Protein AF-A0A1M6AJP3-F1 (afdb_monomer_lite)

Structure (mmCIF, N/CA/C/O backbone):
data_AF-A0A1M6AJP3-F1
#
_entry.id   AF-A0A1M6AJP3-F1
#
loop_
_atom_site.group_PDB
_atom_site.id
_atom_site.type_symbol
_atom_site.label_atom_id
_atom_site.label_alt_id
_atom_site.label_comp_id
_atom_site.label_asym_id
_atom_site.label_entity_id
_atom_site.label_seq_id
_atom_site.pdbx_PDB_ins_code
_atom_site.Cartn_x
_atom_site.Cartn_y
_atom_site.Cartn_z
_atom_site.occupancy
_atom_site.B_iso_or_equiv
_atom_site.auth_seq_id
_atom_site.auth_comp_id
_atom_site.auth_asym_id
_atom_site.auth_atom_id
_atom_site.pdbx_PDB_model_num
ATOM 1 N N . MET A 1 1 ? -1.271 2.908 46.231 1.00 47.69 1 MET A N 1
ATOM 2 C CA . MET A 1 1 ? -1.885 3.374 44.966 1.00 47.69 1 MET A CA 1
ATOM 3 C C . MET A 1 1 ? -2.458 2.164 44.253 1.00 47.69 1 MET A C 1
ATOM 5 O O . MET A 1 1 ? -1.714 1.381 43.683 1.00 47.69 1 MET A O 1
ATOM 9 N N . GLY A 1 2 ? -3.753 1.924 44.464 1.00 39.84 2 GLY A N 1
ATOM 10 C CA . GLY A 1 2 ? -4.389 0.631 44.217 1.00 39.84 2 GLY A CA 1
ATOM 11 C C . GLY A 1 2 ? -4.710 0.367 42.751 1.00 39.84 2 GLY A C 1
ATOM 12 O O . GLY A 1 2 ? -5.049 1.277 41.994 1.00 39.84 2 GLY A O 1
ATOM 13 N N . GLU A 1 3 ? -4.667 -0.914 42.394 1.00 45.62 3 GLU A N 1
ATOM 14 C CA . GLU A 1 3 ? -4.929 -1.493 41.072 1.00 45.62 3 GLU A CA 1
ATOM 15 C C . GLU A 1 3 ? -6.212 -0.992 40.384 1.00 45.62 3 GLU A C 1
ATOM 17 O O . GLU A 1 3 ? -6.303 -1.034 39.161 1.00 45.62 3 GLU A O 1
ATOM 22 N N . LYS A 1 4 ? -7.163 -0.412 41.131 1.00 41.38 4 LYS A N 1
ATOM 23 C CA . LYS A 1 4 ? -8.353 0.291 40.615 1.00 41.38 4 LYS A CA 1
ATOM 24 C C . LYS A 1 4 ? -8.035 1.401 39.595 1.00 41.38 4 LYS A C 1
ATOM 26 O O . LYS A 1 4 ? -8.829 1.611 38.683 1.00 41.38 4 LYS A O 1
ATOM 31 N N . GLY A 1 5 ? -6.858 2.031 39.665 1.00 39.94 5 GLY A N 1
ATOM 32 C CA . GLY A 1 5 ? -6.407 3.013 38.666 1.00 39.94 5 GLY A CA 1
ATOM 33 C C . GLY A 1 5 ? -6.024 2.414 37.302 1.00 39.94 5 GLY A C 1
ATOM 34 O O . GLY A 1 5 ? -6.130 3.095 36.285 1.00 39.94 5 GLY A O 1
ATOM 35 N N . ARG A 1 6 ? -5.639 1.127 37.244 1.00 40.66 6 ARG A N 1
ATOM 36 C CA . ARG A 1 6 ? -5.319 0.432 35.980 1.00 40.66 6 ARG A CA 1
ATOM 37 C C . ARG A 1 6 ? -6.574 -0.002 35.225 1.00 40.66 6 ARG A C 1
ATOM 39 O O . ARG A 1 6 ? -6.583 0.034 33.998 1.00 40.66 6 ARG A O 1
ATOM 46 N N . TYR A 1 7 ? -7.651 -0.336 35.935 1.00 42.16 7 TYR A N 1
ATOM 47 C CA . TYR A 1 7 ? -8.926 -0.687 35.301 1.00 42.16 7 TYR A CA 1
ATOM 48 C C . TYR A 1 7 ? -9.638 0.537 34.701 1.00 42.16 7 TYR A C 1
ATOM 50 O O . TYR A 1 7 ? -10.271 0.407 33.659 1.00 42.16 7 TYR A O 1
ATOM 58 N N . LEU A 1 8 ? -9.454 1.729 35.283 1.00 41.75 8 LEU A N 1
ATOM 59 C CA . LEU A 1 8 ? -10.009 2.988 34.761 1.00 41.75 8 LEU A CA 1
ATOM 60 C C . LEU A 1 8 ? -9.335 3.469 33.461 1.00 41.75 8 LEU A C 1
ATOM 62 O O . LEU A 1 8 ? -10.006 4.030 32.596 1.00 41.75 8 LEU A O 1
ATOM 66 N N . LEU A 1 9 ? -8.041 3.180 33.265 1.00 38.81 9 LEU A N 1
ATOM 67 C CA . LEU A 1 9 ? -7.361 3.412 31.980 1.00 38.81 9 LEU A CA 1
ATOM 68 C C . LEU A 1 9 ? -7.721 2.357 30.917 1.00 38.81 9 LEU A C 1
ATOM 70 O O . LEU A 1 9 ? -7.709 2.657 29.726 1.00 38.81 9 LEU A O 1
ATOM 74 N N . LEU A 1 10 ? -8.112 1.143 31.325 1.00 42.53 10 LEU A N 1
ATOM 75 C CA . LEU A 1 10 ? -8.572 0.081 30.416 1.00 42.53 10 LEU A CA 1
ATOM 76 C C . LEU A 1 10 ? -10.014 0.282 29.915 1.00 42.53 10 LEU A C 1
ATOM 78 O O . LEU A 1 10 ? -10.359 -0.218 28.839 1.00 42.53 10 LEU A O 1
ATOM 82 N N . THR A 1 11 ? -10.833 1.046 30.646 1.00 44.34 11 THR A N 1
ATOM 83 C CA . THR A 1 11 ? -12.188 1.458 30.236 1.00 44.34 11 THR A CA 1
ATOM 84 C C . THR A 1 11 ? -12.222 2.688 29.323 1.00 44.34 11 THR A C 1
ATOM 86 O O . THR A 1 11 ? -13.279 3.012 28.793 1.00 44.34 11 THR A O 1
ATOM 89 N N . ALA A 1 12 ? -11.094 3.369 29.098 1.00 39.38 12 ALA A N 1
ATOM 90 C CA . ALA A 1 12 ? -11.093 4.716 28.526 1.00 39.38 12 ALA A CA 1
ATOM 91 C C . ALA A 1 12 ? -11.278 4.829 26.998 1.00 39.38 12 ALA A C 1
ATOM 93 O O . ALA A 1 12 ? -11.399 5.949 26.521 1.00 39.38 12 ALA A O 1
ATOM 94 N N . TYR A 1 13 ? -11.339 3.751 26.206 1.00 44.94 13 TYR A N 1
ATOM 95 C CA . TYR A 1 13 ? -11.589 3.901 24.759 1.00 44.94 13 TYR A CA 1
ATOM 96 C C . TYR A 1 13 ? -12.442 2.762 24.191 1.00 44.94 13 TYR A C 1
ATOM 98 O O . TYR A 1 13 ? -11.966 1.646 23.952 1.00 44.94 13 TYR A O 1
ATOM 106 N N . GLY A 1 14 ? -13.737 3.056 24.034 1.00 45.22 14 GLY A N 1
ATOM 107 C CA . GLY A 1 14 ? -14.808 2.171 23.577 1.00 45.22 14 GLY A CA 1
ATOM 108 C C . GLY A 1 14 ? -14.587 1.618 22.171 1.00 45.22 14 GLY A C 1
ATOM 109 O O . GLY A 1 14 ? -15.101 2.135 21.187 1.00 45.22 14 GLY A O 1
ATOM 110 N N . VAL A 1 15 ? -13.827 0.532 22.100 1.00 53.34 15 VAL A N 1
ATOM 111 C CA . VAL A 1 15 ? -13.722 -0.356 20.945 1.00 53.34 15 VAL A CA 1
ATOM 112 C C . VAL A 1 15 ? -14.164 -1.723 21.439 1.00 53.34 15 VAL A C 1
ATOM 114 O O . VAL A 1 15 ? -13.593 -2.237 22.406 1.00 53.34 15 VAL A O 1
ATOM 117 N N . ASP A 1 16 ? -15.189 -2.287 20.808 1.00 61.62 16 ASP A N 1
ATOM 118 C CA . ASP A 1 16 ? -15.740 -3.593 21.155 1.00 61.62 16 ASP A CA 1
ATOM 119 C C . ASP A 1 16 ? -14.639 -4.667 21.228 1.00 61.62 16 ASP A C 1
ATOM 121 O O . ASP A 1 16 ? -13.708 -4.681 20.416 1.00 61.62 16 ASP A O 1
ATOM 125 N N . ARG A 1 17 ? -14.743 -5.592 22.198 1.00 63.62 17 ARG A N 1
ATOM 126 C CA . ARG A 1 17 ? -13.791 -6.708 22.387 1.00 63.62 17 ARG A CA 1
ATOM 127 C C . ARG A 1 17 ? -13.379 -7.407 21.076 1.00 63.62 17 ARG A C 1
ATOM 129 O O . ARG A 1 17 ? -12.173 -7.554 20.887 1.00 63.62 17 ARG A O 1
ATOM 136 N N . PRO A 1 18 ? -14.291 -7.792 20.154 1.00 66.12 18 PRO A N 1
ATOM 137 C CA . PRO A 1 18 ? -13.900 -8.440 18.897 1.00 66.12 18 PRO A CA 1
ATOM 138 C C . PRO A 1 18 ? -13.015 -7.551 18.015 1.00 66.12 18 PRO A C 1
ATOM 140 O O . PRO A 1 18 ? -12.028 -8.020 17.458 1.00 66.12 18 PRO A O 1
ATOM 143 N N . THR A 1 19 ? -13.303 -6.254 17.939 1.00 67.75 19 THR A N 1
ATOM 144 C CA . THR A 1 19 ? -12.567 -5.301 17.099 1.00 67.75 19 THR A CA 1
ATOM 145 C C . THR A 1 19 ? -11.117 -5.145 17.562 1.00 67.75 19 THR A C 1
ATOM 147 O O . THR A 1 19 ? -10.215 -5.054 16.732 1.00 67.75 19 THR A O 1
ATOM 150 N N . ARG A 1 20 ? -10.855 -5.221 18.876 1.00 69.88 20 ARG A N 1
ATOM 151 C CA . ARG A 1 20 ? -9.483 -5.228 19.417 1.00 69.88 20 ARG A CA 1
ATOM 152 C C . ARG A 1 20 ? -8.690 -6.469 18.989 1.00 69.88 20 ARG A C 1
ATOM 154 O O . ARG A 1 20 ? -7.523 -6.333 18.634 1.00 69.88 20 ARG A O 1
ATOM 161 N N . TYR A 1 21 ? -9.306 -7.654 18.962 1.00 75.81 21 TYR A N 1
ATOM 162 C CA . TYR A 1 21 ? -8.635 -8.871 18.482 1.00 75.81 21 TYR A CA 1
ATOM 163 C C . TYR A 1 21 ? -8.227 -8.756 17.010 1.00 75.81 21 TYR A C 1
ATOM 165 O O . TYR A 1 21 ? -7.095 -9.092 16.671 1.00 75.81 21 TYR A O 1
ATOM 173 N N . PHE A 1 22 ? -9.091 -8.206 16.151 1.00 75.50 22 PHE A N 1
ATOM 174 C CA . PHE A 1 22 ? -8.746 -7.966 14.746 1.00 75.50 22 PHE A CA 1
ATOM 175 C C . PHE A 1 22 ? -7.577 -6.994 14.579 1.00 75.50 22 PHE A C 1
ATOM 177 O O . PHE A 1 22 ? -6.739 -7.205 13.706 1.00 75.50 22 PHE A O 1
ATOM 184 N N . PHE A 1 23 ? -7.464 -5.974 15.434 1.00 76.31 23 PHE A N 1
ATOM 185 C CA . PHE A 1 23 ? -6.301 -5.087 15.431 1.00 76.31 23 PHE A CA 1
ATOM 186 C C . PHE A 1 23 ? -5.006 -5.815 15.794 1.00 76.31 23 PHE A C 1
ATOM 188 O O . PHE A 1 23 ? -4.012 -5.659 15.089 1.00 76.31 23 PHE A O 1
ATOM 195 N N . TYR A 1 24 ? -5.008 -6.650 16.836 1.00 80.44 24 TYR A N 1
ATOM 196 C CA . TYR A 1 24 ? -3.818 -7.428 17.199 1.00 80.44 24 TYR A CA 1
ATOM 197 C C . TYR A 1 24 ?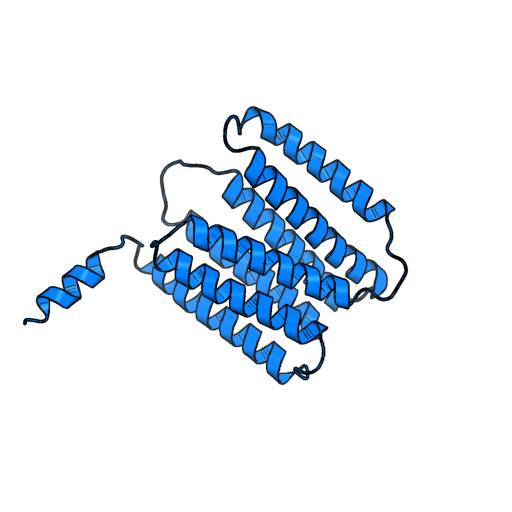 -3.436 -8.450 16.124 1.00 80.44 24 TYR A C 1
ATOM 199 O O . TYR A 1 24 ? -2.257 -8.577 15.802 1.00 80.44 24 TYR A O 1
ATOM 207 N N . ILE A 1 25 ? -4.419 -9.127 15.522 1.00 83.88 25 ILE A N 1
ATOM 208 C CA . ILE A 1 25 ? -4.190 -10.062 14.410 1.00 83.88 25 ILE A CA 1
ATOM 209 C C . ILE A 1 25 ? -3.622 -9.322 13.192 1.00 83.88 25 ILE A C 1
ATOM 211 O O . ILE A 1 25 ? -2.673 -9.793 12.576 1.00 83.88 25 ILE A O 1
ATOM 215 N N . SER A 1 26 ? -4.155 -8.141 12.876 1.00 83.69 26 SER A N 1
ATOM 216 C CA . SER A 1 26 ? -3.680 -7.265 11.798 1.00 83.69 26 SER A CA 1
ATOM 217 C C . SER A 1 26 ? -2.222 -6.826 12.014 1.00 83.69 26 SER A C 1
ATOM 219 O O . SER A 1 26 ? -1.393 -6.933 11.108 1.00 83.69 26 SER A O 1
ATOM 221 N N . ILE A 1 27 ? -1.862 -6.423 13.239 1.00 84.88 27 ILE A N 1
ATOM 222 C CA . ILE A 1 27 ? -0.475 -6.095 13.610 1.00 84.88 27 ILE A CA 1
ATOM 223 C C . ILE A 1 27 ? 0.432 -7.322 13.451 1.00 84.88 27 ILE A C 1
ATOM 225 O O . ILE A 1 27 ? 1.483 -7.225 12.820 1.00 84.88 27 ILE A O 1
ATOM 229 N N . ALA A 1 28 ? 0.021 -8.477 13.980 1.00 85.75 28 ALA A N 1
ATOM 230 C CA . ALA A 1 28 ? 0.794 -9.713 13.885 1.00 85.75 28 ALA A CA 1
ATOM 231 C C . ALA A 1 28 ? 1.002 -10.148 12.425 1.00 85.75 28 ALA A C 1
ATOM 233 O O . ALA A 1 28 ? 2.118 -10.483 12.038 1.00 85.75 28 ALA A O 1
ATOM 234 N N . CYS A 1 29 ? -0.040 -10.078 11.592 1.00 86.44 29 CYS A N 1
ATOM 235 C CA . CYS A 1 29 ? 0.037 -10.397 10.167 1.00 86.44 29 CYS A CA 1
ATOM 236 C C . CYS A 1 29 ? 1.001 -9.457 9.430 1.00 86.44 29 CYS A C 1
ATOM 238 O O . CYS A 1 29 ? 1.881 -9.914 8.704 1.00 86.44 29 CYS A O 1
ATOM 240 N N . THR A 1 30 ? 0.916 -8.154 9.697 1.00 85.19 30 THR A N 1
ATOM 241 C CA . THR A 1 30 ? 1.821 -7.154 9.111 1.00 85.19 30 THR A CA 1
ATOM 242 C C . THR A 1 30 ? 3.278 -7.396 9.517 1.00 85.19 30 THR A C 1
ATOM 244 O O . THR A 1 30 ? 4.173 -7.298 8.680 1.00 85.19 30 THR A O 1
ATOM 247 N N . LEU A 1 31 ? 3.532 -7.754 10.782 1.00 85.25 31 LEU A N 1
ATOM 248 C CA . LEU A 1 31 ? 4.873 -8.106 11.263 1.00 85.25 31 LEU A CA 1
ATOM 249 C C . LEU A 1 31 ? 5.420 -9.361 10.575 1.00 85.25 31 LEU A C 1
ATOM 251 O O . LEU A 1 31 ? 6.593 -9.389 10.209 1.00 85.25 31 LEU A O 1
ATOM 255 N N . LEU A 1 32 ? 4.581 -10.377 10.360 1.00 86.69 32 LEU A N 1
ATOM 256 C CA . LEU A 1 32 ? 4.968 -11.586 9.629 1.00 86.69 32 LEU A CA 1
ATOM 257 C C . LEU A 1 32 ? 5.296 -11.287 8.160 1.00 86.69 32 LEU A C 1
ATOM 259 O O . LEU A 1 32 ? 6.270 -11.825 7.629 1.00 86.69 32 LEU A O 1
ATOM 263 N N . LEU A 1 33 ? 4.528 -10.409 7.510 1.00 84.62 33 LEU A N 1
ATOM 264 C CA . LEU A 1 33 ? 4.807 -9.969 6.140 1.00 84.62 33 LEU A CA 1
ATOM 265 C C . LEU A 1 33 ? 6.119 -9.178 6.063 1.00 84.62 33 LEU A C 1
ATOM 267 O O . LEU A 1 33 ? 6.949 -9.468 5.203 1.00 84.62 33 LEU A O 1
ATOM 271 N N . LEU A 1 34 ? 6.355 -8.255 7.002 1.00 84.50 34 LEU A N 1
ATOM 272 C CA . LEU A 1 34 ? 7.615 -7.516 7.104 1.00 84.50 34 LEU A CA 1
ATOM 273 C C . LEU A 1 34 ? 8.805 -8.472 7.284 1.00 84.50 34 LEU A C 1
ATOM 275 O O . LEU A 1 34 ? 9.794 -8.365 6.560 1.00 84.50 34 LEU A O 1
ATOM 279 N N . LEU A 1 35 ? 8.688 -9.441 8.197 1.00 83.75 35 LEU A N 1
ATOM 280 C CA . LEU A 1 35 ? 9.726 -10.442 8.442 1.00 83.75 35 LEU A CA 1
ATOM 281 C C . LEU A 1 35 ? 10.015 -11.261 7.176 1.00 83.75 35 LEU A C 1
ATOM 283 O O . LEU A 1 35 ? 11.173 -11.454 6.805 1.00 83.75 35 LEU A O 1
ATOM 287 N N . SER A 1 36 ? 8.966 -11.683 6.470 1.00 83.06 36 SER A N 1
ATOM 288 C CA . SER A 1 36 ? 9.095 -12.444 5.225 1.00 83.06 36 SER A CA 1
ATOM 289 C C . SER A 1 36 ? 9.888 -11.671 4.167 1.00 83.06 36 SER A C 1
ATOM 291 O O . SER A 1 36 ? 10.773 -12.242 3.528 1.00 83.06 36 SER A O 1
ATOM 293 N N . VAL A 1 37 ? 9.623 -10.366 4.019 1.00 80.06 37 VAL A N 1
ATOM 294 C CA . VAL A 1 37 ? 10.342 -9.487 3.077 1.00 80.06 37 VAL A CA 1
ATOM 295 C C . VAL A 1 37 ? 11.815 -9.357 3.466 1.00 80.06 37 VAL A C 1
ATOM 297 O O . VAL A 1 37 ? 12.681 -9.490 2.605 1.00 80.06 37 VAL A O 1
ATOM 300 N N . THR A 1 38 ? 12.117 -9.195 4.757 1.00 78.06 38 THR A N 1
ATOM 301 C CA . THR A 1 38 ? 13.507 -9.068 5.234 1.00 78.06 38 THR A CA 1
ATOM 302 C C . THR A 1 38 ? 14.347 -10.338 5.087 1.00 78.06 38 THR A C 1
ATOM 304 O O . THR A 1 38 ? 15.561 -10.242 4.945 1.00 78.06 38 THR A O 1
ATOM 307 N N . ILE A 1 39 ? 13.730 -11.526 5.113 1.00 78.31 39 ILE A N 1
ATOM 308 C CA . ILE A 1 39 ? 14.451 -12.803 4.967 1.00 78.31 39 ILE A CA 1
ATOM 309 C C . ILE A 1 39 ? 14.797 -13.077 3.498 1.00 78.31 39 ILE A C 1
ATOM 311 O O . ILE A 1 39 ? 15.843 -13.649 3.200 1.00 78.31 39 ILE A O 1
ATOM 315 N N . LYS A 1 40 ? 13.905 -12.709 2.573 1.00 75.44 40 LYS A N 1
ATOM 316 C CA . LYS A 1 40 ? 14.024 -13.051 1.148 1.00 75.44 40 LYS A CA 1
ATOM 317 C C . LYS A 1 40 ? 14.869 -12.062 0.352 1.00 75.44 40 LYS A C 1
ATOM 319 O O . LYS A 1 40 ? 15.470 -12.465 -0.641 1.00 75.44 40 LYS A O 1
ATOM 324 N N . LEU A 1 41 ? 14.909 -10.795 0.762 1.00 66.19 41 LEU A N 1
ATOM 325 C CA . LEU A 1 41 ? 15.575 -9.731 0.015 1.00 66.19 41 LEU A CA 1
ATOM 326 C C . LEU A 1 41 ? 16.667 -9.062 0.862 1.00 66.19 41 LEU A C 1
ATOM 328 O O . LEU A 1 41 ? 16.403 -8.659 1.996 1.00 66.19 41 LEU A O 1
ATOM 332 N N . PRO A 1 42 ? 17.889 -8.883 0.330 1.00 67.12 42 PRO A N 1
ATOM 333 C CA . PRO A 1 42 ? 18.934 -8.165 1.041 1.00 67.12 42 PRO A CA 1
ATOM 334 C C . PRO A 1 42 ? 18.567 -6.676 1.185 1.00 67.12 42 PRO A C 1
ATOM 336 O O . PRO A 1 42 ? 18.263 -5.986 0.204 1.00 67.12 42 PRO A O 1
ATOM 339 N N . ILE A 1 43 ? 18.657 -6.175 2.425 1.00 61.12 43 ILE A N 1
ATOM 340 C CA . ILE A 1 43 ? 18.296 -4.806 2.863 1.00 61.12 43 ILE A CA 1
ATOM 341 C C . ILE A 1 43 ? 19.031 -3.704 2.075 1.00 61.12 43 ILE A C 1
ATOM 343 O O . ILE A 1 43 ? 18.566 -2.571 2.001 1.00 61.12 43 ILE A O 1
ATOM 347 N N . VAL A 1 44 ? 20.157 -4.033 1.440 1.00 59.34 44 VAL A N 1
ATOM 348 C CA . VAL A 1 44 ? 20.998 -3.099 0.671 1.00 59.34 44 VAL A CA 1
ATOM 349 C C . VAL A 1 44 ? 20.379 -2.605 -0.642 1.00 59.34 44 VAL A C 1
ATOM 351 O O . VAL A 1 44 ? 20.887 -1.654 -1.227 1.00 59.34 44 VAL A O 1
ATOM 354 N N . SER A 1 45 ? 19.279 -3.197 -1.111 1.00 66.00 45 SER A N 1
ATOM 355 C CA . SER A 1 45 ? 18.583 -2.716 -2.312 1.00 66.00 45 SER A CA 1
ATOM 356 C C . SER A 1 45 ? 17.591 -1.591 -1.972 1.00 66.00 45 SER A C 1
ATOM 358 O O . SER A 1 45 ? 16.700 -1.771 -1.141 1.00 66.00 45 SER A O 1
ATOM 360 N N . SER A 1 46 ? 17.696 -0.433 -2.644 1.00 70.38 46 SER A N 1
ATOM 361 C CA . SER A 1 46 ? 16.806 0.736 -2.443 1.00 70.38 46 SER A CA 1
ATOM 362 C C . SER A 1 46 ? 15.316 0.389 -2.580 1.00 70.38 46 SER A C 1
ATOM 364 O O . SER A 1 46 ? 14.464 0.961 -1.899 1.00 70.38 46 SER A O 1
ATOM 366 N N . PHE A 1 47 ? 15.017 -0.609 -3.411 1.00 70.06 47 PHE A N 1
ATOM 367 C CA . PHE A 1 47 ? 13.703 -1.222 -3.563 1.00 70.06 47 PHE A CA 1
ATOM 368 C C . PHE A 1 47 ? 13.174 -1.819 -2.247 1.00 70.06 47 PHE A C 1
ATOM 370 O O . PHE A 1 47 ? 12.113 -1.417 -1.768 1.00 70.06 47 PHE A O 1
ATOM 377 N N . THR A 1 48 ? 13.940 -2.707 -1.611 1.00 72.81 48 THR A N 1
ATOM 378 C CA . THR A 1 48 ? 13.540 -3.396 -0.372 1.00 72.81 48 THR A CA 1
ATOM 379 C C . THR A 1 48 ? 13.401 -2.417 0.790 1.00 72.81 48 THR A C 1
ATOM 381 O O . THR A 1 48 ? 12.451 -2.513 1.568 1.00 72.81 48 THR A O 1
ATOM 384 N N . ALA A 1 49 ? 14.282 -1.413 0.859 1.00 77.69 49 ALA A N 1
ATOM 385 C CA . ALA A 1 49 ? 14.206 -0.359 1.865 1.00 77.69 49 ALA A CA 1
ATOM 386 C C . ALA A 1 49 ? 12.880 0.421 1.782 1.00 77.69 49 ALA A C 1
ATOM 388 O O . ALA A 1 49 ? 12.217 0.615 2.800 1.00 77.69 49 ALA A O 1
ATOM 389 N N . SER A 1 50 ? 12.447 0.809 0.576 1.00 76.75 50 SER A N 1
ATOM 390 C CA . SER A 1 50 ? 11.178 1.532 0.393 1.00 76.75 50 SER A CA 1
ATOM 391 C C . SER A 1 50 ? 9.954 0.698 0.805 1.00 76.75 50 SER A C 1
ATOM 393 O O . SER A 1 50 ? 9.059 1.212 1.478 1.00 76.75 50 SER A O 1
ATOM 395 N N . GLY A 1 51 ? 9.962 -0.608 0.502 1.00 79.19 51 GLY A N 1
ATOM 396 C CA . GLY A 1 51 ? 8.904 -1.533 0.905 1.00 79.19 51 GLY A CA 1
ATOM 397 C C . GLY A 1 51 ? 8.827 -1.679 2.424 1.00 79.19 51 GLY A C 1
ATOM 398 O O . GLY A 1 51 ? 7.752 -1.545 3.005 1.00 79.19 51 GLY A O 1
ATOM 399 N N . MET A 1 52 ? 9.970 -1.864 3.094 1.00 82.50 52 MET A N 1
ATOM 400 C CA . MET A 1 52 ? 10.053 -1.942 4.561 1.00 82.50 52 MET A CA 1
ATOM 401 C C . MET A 1 52 ? 9.537 -0.671 5.245 1.00 82.50 52 MET A C 1
ATOM 403 O O . MET A 1 52 ? 8.835 -0.753 6.258 1.00 82.50 52 MET A O 1
ATOM 407 N N . VAL A 1 53 ? 9.841 0.504 4.686 1.00 84.44 53 VAL A N 1
ATOM 408 C CA . VAL A 1 53 ? 9.301 1.783 5.172 1.00 84.44 53 VAL A CA 1
ATOM 409 C C . VAL A 1 53 ? 7.777 1.823 5.011 1.00 84.44 53 VAL A C 1
ATOM 411 O O . VAL A 1 53 ? 7.082 2.242 5.932 1.00 84.44 53 VAL A O 1
ATOM 414 N N . GLY A 1 54 ? 7.233 1.298 3.910 1.00 81.56 54 GLY A N 1
ATOM 415 C CA . GLY A 1 54 ? 5.787 1.135 3.730 1.00 81.56 54 GLY A CA 1
ATOM 416 C C . GLY A 1 54 ? 5.145 0.232 4.793 1.00 81.56 54 GLY A C 1
ATOM 417 O O . GLY A 1 54 ? 4.230 0.653 5.498 1.00 81.56 54 GLY A O 1
ATOM 418 N N . PHE A 1 55 ? 5.648 -0.992 4.976 1.00 84.00 55 PHE A N 1
ATOM 419 C CA . PHE A 1 55 ? 5.104 -1.935 5.968 1.00 84.00 55 PHE A CA 1
ATOM 420 C C . PHE A 1 55 ? 5.211 -1.411 7.411 1.00 84.00 55 PHE A C 1
ATOM 422 O O . PHE A 1 55 ? 4.277 -1.562 8.201 1.00 84.00 55 PHE A O 1
ATOM 429 N N . SER A 1 56 ? 6.322 -0.757 7.761 1.00 84.94 56 SER A N 1
ATOM 430 C CA . SER A 1 56 ? 6.496 -0.137 9.083 1.00 84.94 56 SER A CA 1
ATOM 431 C C . SER A 1 56 ? 5.599 1.090 9.278 1.00 84.94 56 SER A C 1
ATOM 433 O O . SER A 1 56 ? 5.000 1.239 10.344 1.00 84.94 56 SER A O 1
ATOM 435 N N . GLY A 1 57 ? 5.410 1.913 8.245 1.00 82.06 57 GLY A N 1
ATOM 436 C CA . GLY A 1 57 ? 4.440 3.009 8.246 1.00 82.06 57 GLY A CA 1
ATOM 437 C C . GLY A 1 57 ? 3.013 2.524 8.516 1.00 82.06 57 GLY A C 1
ATOM 438 O O . GLY A 1 57 ? 2.288 3.137 9.303 1.00 82.06 57 GLY A O 1
ATOM 439 N N . TYR A 1 58 ? 2.635 1.372 7.954 1.00 84.00 58 TYR A N 1
ATOM 440 C CA . TYR A 1 58 ? 1.323 0.772 8.187 1.00 84.00 58 TYR A CA 1
ATOM 441 C C . TYR A 1 58 ? 1.136 0.284 9.636 1.00 84.00 58 TYR A C 1
ATOM 443 O O . TYR A 1 58 ? 0.064 0.467 10.217 1.00 84.00 58 TYR A O 1
ATOM 451 N N . LEU A 1 59 ? 2.181 -0.268 10.265 1.00 84.00 59 LEU A N 1
ATOM 452 C CA . LEU A 1 59 ? 2.152 -0.619 11.693 1.00 84.00 59 LEU A CA 1
ATOM 453 C C . LEU A 1 59 ? 1.926 0.614 12.569 1.00 84.00 59 LEU A C 1
ATOM 455 O O . LEU A 1 59 ? 1.086 0.593 13.471 1.00 84.00 59 LEU A O 1
ATOM 459 N N . VAL A 1 60 ? 2.644 1.699 12.272 1.00 82.88 60 VAL A N 1
ATOM 460 C CA . VAL A 1 60 ? 2.495 2.981 12.968 1.00 82.88 60 VAL A CA 1
ATOM 461 C C . VAL A 1 60 ? 1.083 3.534 12.769 1.00 82.88 60 VAL A C 1
ATOM 463 O O . VAL A 1 60 ? 0.463 3.979 13.735 1.00 82.88 60 VAL A O 1
ATOM 466 N N . PHE A 1 61 ? 0.532 3.433 11.557 1.00 80.44 61 PHE A N 1
ATOM 467 C CA . PHE A 1 61 ? -0.851 3.806 11.266 1.00 80.44 61 PHE A CA 1
ATOM 468 C C . PHE A 1 61 ? -1.856 3.027 12.120 1.00 80.44 61 PHE A C 1
ATOM 470 O O . PHE A 1 61 ? -2.694 3.648 12.772 1.00 80.44 61 PHE A O 1
ATOM 477 N N . ILE A 1 62 ? -1.763 1.694 12.169 1.00 75.75 62 ILE A N 1
ATOM 478 C CA . ILE A 1 62 ? -2.666 0.869 12.985 1.00 75.75 62 ILE A CA 1
ATOM 479 C C . ILE A 1 62 ? -2.546 1.230 14.470 1.00 75.75 62 ILE A C 1
ATOM 481 O O . ILE A 1 62 ? -3.554 1.329 15.171 1.00 75.75 62 ILE A O 1
ATOM 485 N N . TRP A 1 63 ? -1.325 1.448 14.953 1.00 75.38 63 TRP A N 1
ATOM 486 C CA . TRP A 1 63 ? -1.076 1.777 16.351 1.00 75.38 63 TRP A CA 1
ATOM 487 C C . TRP A 1 63 ? -1.641 3.152 16.741 1.00 75.38 63 TRP A C 1
ATOM 489 O O . TRP A 1 63 ? -2.290 3.291 17.783 1.00 75.38 63 TRP A O 1
ATOM 499 N N . LEU A 1 64 ? -1.471 4.156 15.874 1.00 73.69 64 LEU A N 1
ATOM 500 C CA . LEU A 1 64 ? -2.063 5.491 16.021 1.00 73.69 64 LEU A CA 1
ATOM 501 C C . LEU A 1 64 ? -3.593 5.449 15.936 1.00 73.69 64 LEU A C 1
ATOM 503 O O . LEU A 1 64 ? -4.269 6.117 16.723 1.00 73.69 64 LEU A O 1
ATOM 507 N N . PHE A 1 65 ? -4.135 4.637 15.024 1.00 69.25 65 PHE A N 1
ATOM 508 C CA . PHE A 1 65 ? -5.573 4.447 14.863 1.00 69.25 65 PHE A CA 1
ATOM 509 C C . PHE A 1 65 ? -6.192 3.813 16.116 1.00 69.25 65 PHE A C 1
ATOM 511 O O . PHE A 1 65 ? -7.227 4.273 16.595 1.00 69.25 65 PHE A O 1
ATOM 518 N N . LEU A 1 66 ? -5.524 2.811 16.700 1.00 68.31 66 LEU A N 1
ATOM 519 C CA . LEU A 1 66 ? -5.957 2.159 17.937 1.00 68.31 66 LEU A CA 1
ATOM 520 C C . LEU A 1 66 ? -5.869 3.095 19.148 1.00 68.31 66 LEU A C 1
ATOM 522 O O . LEU A 1 66 ? -6.767 3.101 19.986 1.00 68.31 66 LEU A O 1
ATOM 526 N N . SER A 1 67 ? -4.812 3.906 19.227 1.00 65.56 67 SER A N 1
ATOM 527 C CA . SER A 1 67 ? -4.599 4.833 20.344 1.00 65.56 67 SER A CA 1
ATOM 528 C C . SER A 1 67 ? -5.559 6.028 20.322 1.00 65.56 67 SER A C 1
ATOM 530 O O . SER A 1 67 ? -5.633 6.759 21.309 1.00 65.56 67 SER A O 1
ATOM 532 N N . CYS A 1 68 ? -6.283 6.250 19.210 1.00 61.75 68 CYS A N 1
ATOM 533 C CA . CYS A 1 68 ? -7.269 7.324 19.012 1.00 61.75 68 CYS A CA 1
ATOM 534 C C . CYS A 1 68 ? -6.785 8.729 19.428 1.00 61.75 68 CYS A C 1
ATOM 536 O O . CYS A 1 68 ? -7.582 9.645 19.610 1.00 61.75 68 CYS A O 1
ATOM 538 N N . THR A 1 69 ? -5.475 8.924 19.582 1.00 53.59 69 THR A N 1
ATOM 539 C CA . THR A 1 69 ? -4.929 10.117 20.234 1.00 53.59 69 THR A CA 1
ATOM 540 C C . THR A 1 69 ? -4.949 11.301 19.270 1.00 53.59 69 THR A C 1
ATOM 542 O O . THR A 1 69 ? -5.164 12.426 19.699 1.00 53.59 69 THR A O 1
ATOM 545 N N . HIS A 1 70 ? -4.782 11.055 17.961 1.00 60.94 70 HIS A N 1
ATOM 546 C CA . HIS A 1 70 ? -4.799 12.087 16.921 1.00 60.94 70 HIS A CA 1
ATOM 547 C C . HIS A 1 70 ? -5.173 11.516 15.536 1.00 60.94 70 HIS A C 1
ATOM 549 O O . HIS A 1 70 ? -4.354 10.900 14.846 1.00 60.94 70 HIS A O 1
ATOM 555 N N . GLN A 1 71 ? -6.396 11.792 15.070 1.00 65.81 71 GLN A N 1
ATOM 556 C CA . GLN A 1 71 ? -6.870 11.357 13.743 1.00 65.81 71 GLN A CA 1
ATOM 557 C C . GLN A 1 71 ? -6.039 11.936 12.580 1.00 65.81 71 GLN A C 1
ATOM 559 O O . GLN A 1 71 ? -5.836 11.261 11.572 1.00 65.81 71 GLN A O 1
ATOM 564 N N . ARG A 1 72 ? -5.501 13.157 12.728 1.00 70.38 72 ARG A N 1
ATOM 565 C CA . ARG A 1 72 ? -4.664 13.809 11.701 1.00 70.38 72 ARG A CA 1
ATOM 566 C C . ARG A 1 72 ? -3.337 13.077 11.476 1.00 70.38 72 ARG A C 1
ATOM 568 O O . ARG A 1 72 ? -2.947 12.880 10.331 1.00 70.38 72 ARG A O 1
ATOM 575 N N . PHE A 1 73 ? -2.681 12.623 12.547 1.00 72.75 73 PHE A N 1
ATOM 576 C CA . PHE A 1 73 ? -1.430 11.861 12.440 1.00 72.75 73 PHE A CA 1
ATOM 577 C C . PHE A 1 73 ? -1.654 10.467 11.855 1.00 72.75 73 PHE A C 1
ATOM 579 O O . PHE A 1 73 ? -0.843 10.013 11.057 1.00 72.75 73 PHE A O 1
ATOM 586 N N . SER A 1 74 ? -2.781 9.823 12.176 1.00 70.81 74 SER A N 1
ATOM 587 C CA . SER A 1 74 ? -3.156 8.550 11.542 1.00 70.81 74 SER A CA 1
ATOM 588 C C . SER A 1 74 ? -3.329 8.729 10.029 1.00 70.81 74 SER A C 1
ATOM 590 O O . SER A 1 74 ? -2.781 7.968 9.240 1.00 70.81 74 SER A O 1
ATOM 592 N N . PHE A 1 75 ? -4.022 9.785 9.601 1.00 75.44 75 PHE A N 1
ATOM 593 C CA . PHE A 1 75 ? -4.178 10.088 8.178 1.00 75.44 75 PHE A CA 1
ATOM 594 C C . PHE A 1 75 ? -2.834 10.357 7.477 1.00 75.44 75 PHE A C 1
ATOM 596 O O . PHE A 1 75 ? -2.578 9.808 6.410 1.00 75.44 75 PHE A O 1
ATOM 603 N N . LEU A 1 76 ? -1.947 11.140 8.097 1.00 79.00 76 LEU A N 1
ATOM 604 C CA . LEU A 1 76 ? -0.595 11.386 7.582 1.00 79.00 76 LEU A CA 1
ATOM 605 C C . LEU A 1 76 ? 0.227 10.096 7.460 1.00 79.00 76 LEU A C 1
ATOM 607 O O . LEU A 1 76 ? 0.839 9.867 6.421 1.00 79.00 76 LEU A O 1
ATOM 611 N N . ALA A 1 77 ? 0.205 9.229 8.476 1.00 80.50 77 ALA A N 1
ATOM 612 C CA . ALA A 1 77 ? 0.903 7.943 8.448 1.00 80.50 77 ALA A CA 1
ATOM 613 C C . ALA A 1 77 ? 0.383 7.031 7.324 1.00 80.50 77 ALA A C 1
ATOM 615 O O . ALA A 1 77 ? 1.169 6.380 6.636 1.00 80.50 77 ALA A O 1
ATOM 616 N N . PHE A 1 78 ? -0.931 7.030 7.087 1.00 81.81 78 PHE A N 1
ATOM 617 C CA . PHE A 1 78 ? -1.550 6.296 5.983 1.00 81.81 78 PHE A CA 1
ATOM 618 C C . PHE A 1 78 ? -1.104 6.816 4.606 1.00 81.81 78 PHE A C 1
ATOM 620 O O . PHE A 1 78 ? -0.772 6.032 3.713 1.00 81.81 78 PHE A O 1
ATOM 627 N N . VAL A 1 79 ? -1.059 8.139 4.433 1.00 83.75 79 VAL A N 1
ATOM 628 C CA . VAL A 1 79 ? -0.593 8.768 3.188 1.00 83.75 79 VAL A CA 1
ATOM 629 C C . VAL A 1 79 ? 0.885 8.465 2.952 1.00 83.75 79 VAL A C 1
ATOM 631 O O . VAL A 1 79 ? 1.242 8.031 1.860 1.00 83.75 79 VAL A O 1
ATOM 634 N N . LEU A 1 80 ? 1.731 8.607 3.977 1.00 84.69 80 LEU A N 1
ATOM 635 C CA . LEU A 1 80 ? 3.157 8.280 3.895 1.00 84.69 80 LEU A CA 1
ATOM 636 C C . LEU A 1 80 ? 3.381 6.813 3.524 1.00 84.69 80 LEU A C 1
ATOM 638 O O . LEU A 1 80 ? 4.143 6.531 2.608 1.00 84.69 80 LEU A O 1
ATOM 642 N N . THR A 1 81 ? 2.650 5.896 4.161 1.00 84.62 81 THR A N 1
ATOM 643 C CA . THR A 1 81 ? 2.668 4.461 3.834 1.00 84.62 81 THR A CA 1
ATOM 644 C C . THR A 1 81 ? 2.358 4.220 2.360 1.00 84.62 81 THR A C 1
ATOM 646 O O . THR A 1 81 ? 3.073 3.490 1.677 1.00 84.62 81 THR A O 1
ATOM 649 N N . SER A 1 82 ? 1.303 4.863 1.858 1.00 84.69 82 SER A N 1
ATOM 650 C CA . SER A 1 82 ? 0.857 4.708 0.473 1.00 84.69 82 SER A CA 1
ATOM 651 C C . SER A 1 82 ? 1.885 5.266 -0.518 1.00 84.69 82 SER A C 1
ATOM 653 O O . SER A 1 82 ? 2.126 4.653 -1.553 1.00 84.69 82 SER A O 1
ATOM 655 N N . ILE A 1 83 ? 2.544 6.384 -0.186 1.00 85.38 83 ILE A N 1
ATOM 656 C CA . ILE A 1 83 ? 3.646 6.949 -0.982 1.00 85.38 83 ILE A CA 1
ATOM 657 C C . ILE A 1 83 ? 4.850 6.003 -0.989 1.00 85.38 83 ILE A C 1
ATOM 659 O O . ILE A 1 83 ? 5.417 5.754 -2.048 1.00 85.38 83 ILE A O 1
ATOM 663 N N . SER A 1 84 ? 5.234 5.453 0.165 1.00 84.81 84 SER A N 1
ATOM 664 C CA . SER A 1 84 ? 6.368 4.529 0.261 1.00 84.81 84 SER A CA 1
ATOM 665 C C . SER A 1 84 ? 6.142 3.262 -0.560 1.00 84.81 84 SER A C 1
ATOM 667 O O . SER A 1 84 ? 7.025 2.880 -1.322 1.00 84.81 84 SER A O 1
ATOM 669 N N . LEU A 1 85 ? 4.950 2.660 -0.470 1.00 83.25 85 LEU A N 1
ATOM 670 C CA . LEU A 1 85 ? 4.590 1.488 -1.274 1.00 83.25 85 LEU A CA 1
ATOM 671 C C . LEU A 1 85 ? 4.540 1.810 -2.771 1.00 83.25 85 LEU A C 1
ATOM 673 O O . LEU A 1 85 ? 4.992 1.013 -3.587 1.00 83.25 85 LEU A O 1
ATOM 677 N N . ASN A 1 86 ? 4.028 2.984 -3.140 1.00 86.06 86 ASN A N 1
ATOM 678 C CA . ASN A 1 86 ? 4.033 3.458 -4.522 1.00 86.06 86 ASN A CA 1
ATOM 679 C C . ASN A 1 86 ? 5.472 3.572 -5.057 1.00 86.06 86 ASN A C 1
ATOM 681 O O . ASN A 1 86 ? 5.784 3.025 -6.116 1.00 86.06 86 ASN A O 1
ATOM 685 N N . LEU A 1 87 ? 6.372 4.175 -4.275 1.00 83.75 87 LEU A N 1
ATOM 686 C CA . LEU A 1 87 ? 7.785 4.308 -4.625 1.00 83.75 87 LEU A CA 1
ATOM 687 C C . LEU A 1 87 ? 8.462 2.944 -4.839 1.00 83.75 87 LEU A C 1
ATOM 689 O O . LEU A 1 87 ? 9.300 2.811 -5.727 1.00 83.75 87 LEU A O 1
ATOM 693 N N . THR A 1 88 ? 8.069 1.919 -4.078 1.00 83.19 88 THR A N 1
ATOM 694 C CA . THR A 1 88 ? 8.574 0.551 -4.257 1.00 83.19 88 THR A CA 1
ATOM 695 C C . THR A 1 88 ? 8.299 0.009 -5.657 1.00 83.19 88 THR A C 1
ATOM 697 O O . THR A 1 88 ? 9.195 -0.570 -6.265 1.00 83.19 88 THR A O 1
ATOM 700 N N . PHE A 1 89 ? 7.103 0.229 -6.210 1.00 81.19 89 PHE A N 1
ATOM 701 C CA . PHE A 1 89 ? 6.801 -0.201 -7.580 1.00 81.19 89 PHE A CA 1
ATOM 702 C C . PHE A 1 89 ? 7.533 0.642 -8.623 1.00 81.19 89 PHE A C 1
ATOM 704 O O . PHE A 1 89 ? 8.047 0.085 -9.588 1.00 81.19 89 PHE A O 1
ATOM 711 N N . TRP A 1 90 ? 7.672 1.952 -8.402 1.00 80.44 90 TRP A N 1
ATOM 712 C CA . TRP A 1 90 ? 8.452 2.814 -9.297 1.00 80.44 90 TRP A CA 1
ATOM 713 C C . TRP A 1 90 ? 9.906 2.393 -9.429 1.00 80.44 90 TRP A C 1
ATOM 715 O O . TRP A 1 90 ? 10.433 2.365 -10.534 1.00 80.44 90 TRP A O 1
ATOM 725 N N . LEU A 1 91 ? 10.542 2.017 -8.320 1.00 78.94 91 LEU A N 1
ATOM 726 C CA . LEU A 1 91 ? 11.926 1.543 -8.329 1.00 78.94 91 LEU A CA 1
ATOM 727 C C . LEU A 1 91 ? 12.103 0.212 -9.077 1.00 78.94 91 LEU A C 1
ATOM 729 O O . LEU A 1 91 ? 13.236 -0.168 -9.362 1.00 78.94 91 LEU A O 1
ATOM 733 N N . ARG A 1 92 ? 11.011 -0.500 -9.386 1.00 74.25 92 ARG A N 1
ATOM 734 C CA . ARG A 1 92 ? 11.033 -1.760 -10.139 1.00 74.25 92 ARG A CA 1
ATOM 735 C C . ARG A 1 92 ? 10.805 -1.568 -11.643 1.00 74.25 92 ARG A C 1
ATOM 737 O O . ARG A 1 92 ? 11.183 -2.433 -12.429 1.00 74.25 92 ARG A O 1
ATOM 744 N N . ILE A 1 93 ? 10.236 -0.437 -12.054 1.00 76.38 93 ILE A N 1
ATOM 745 C CA . ILE A 1 93 ? 9.975 -0.113 -13.460 1.00 76.38 93 ILE A CA 1
ATOM 746 C C . ILE A 1 93 ? 11.294 0.312 -14.123 1.00 76.38 93 ILE A C 1
ATOM 748 O O . ILE A 1 93 ? 11.864 1.343 -13.782 1.00 76.38 93 ILE A O 1
ATOM 752 N N . SER A 1 94 ? 11.791 -0.495 -15.066 1.00 66.00 94 SER A N 1
ATOM 753 C CA . SER A 1 94 ? 13.086 -0.265 -15.744 1.00 66.00 94 SER A CA 1
ATOM 754 C C . SER A 1 94 ? 12.954 0.180 -17.209 1.00 66.00 94 SER A C 1
ATOM 756 O O . SER A 1 94 ? 13.921 0.642 -17.810 1.00 66.00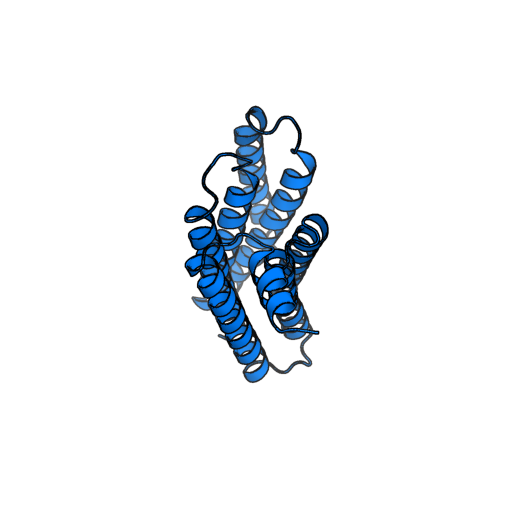 94 SER A O 1
ATOM 758 N N . HIS A 1 95 ? 11.765 0.041 -17.798 1.00 66.25 95 HIS A N 1
ATOM 759 C CA . HIS A 1 95 ? 11.487 0.310 -19.213 1.00 66.25 95 HIS A CA 1
ATOM 760 C C . HIS A 1 95 ? 10.657 1.589 -19.418 1.00 66.25 95 HIS A C 1
ATOM 762 O O . HIS A 1 95 ? 10.079 2.097 -18.453 1.00 66.25 95 HIS A O 1
ATOM 768 N N . PRO A 1 96 ? 10.601 2.140 -20.652 1.00 74.06 96 PRO A N 1
ATOM 769 C CA . PRO A 1 96 ? 9.837 3.352 -20.934 1.00 74.06 96 PRO A CA 1
ATOM 770 C C . PRO A 1 96 ? 8.367 3.179 -20.553 1.00 74.06 96 PRO A C 1
ATOM 772 O O . PRO A 1 96 ? 7.689 2.263 -21.012 1.00 74.06 96 PRO A O 1
ATOM 775 N N . VAL A 1 97 ? 7.903 4.090 -19.704 1.00 78.94 97 VAL A N 1
ATOM 776 C CA . VAL A 1 97 ? 6.587 4.037 -19.071 1.00 78.94 97 VAL A CA 1
ATOM 777 C C . VAL A 1 97 ? 5.489 4.369 -20.080 1.00 78.94 97 VAL A C 1
ATOM 779 O O . VAL A 1 97 ? 5.561 5.387 -20.778 1.00 78.94 97 VAL A O 1
ATOM 782 N N . GLN A 1 98 ? 4.438 3.553 -20.140 1.00 79.81 98 GLN A N 1
ATOM 783 C CA . GLN A 1 98 ? 3.306 3.795 -21.032 1.00 79.81 98 GLN A CA 1
ATOM 784 C C . GLN A 1 98 ? 2.381 4.898 -20.492 1.00 79.81 98 GLN A C 1
ATOM 786 O O . GLN A 1 98 ? 1.503 4.684 -19.656 1.00 79.81 98 GLN A O 1
ATOM 791 N N . ILE A 1 99 ? 2.533 6.110 -21.031 1.00 82.75 99 ILE A N 1
ATOM 792 C CA . ILE A 1 99 ? 1.745 7.296 -20.640 1.00 82.75 99 ILE A CA 1
ATOM 793 C C . ILE A 1 99 ? 0.243 7.130 -20.932 1.00 82.75 99 ILE A C 1
ATOM 795 O O . ILE A 1 99 ? 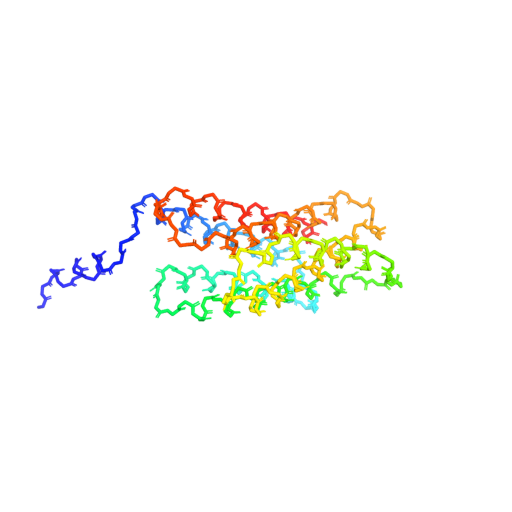-0.594 7.669 -20.208 1.00 82.75 99 ILE A O 1
ATOM 799 N N . TRP A 1 100 ? -0.127 6.364 -21.962 1.00 84.38 100 TRP A N 1
ATOM 800 C CA . TRP A 1 100 ? -1.536 6.131 -22.297 1.00 84.38 100 TRP A CA 1
ATOM 801 C C . TRP A 1 100 ? -2.307 5.447 -21.157 1.00 84.38 100 TRP A C 1
ATOM 803 O O . TRP A 1 100 ? -3.461 5.793 -20.895 1.00 84.38 100 TRP A O 1
ATOM 813 N N . LEU A 1 101 ? -1.653 4.542 -20.420 1.00 82.50 101 LEU A N 1
ATOM 814 C CA . LEU A 1 101 ? -2.284 3.834 -19.310 1.00 82.50 101 LEU A CA 1
ATOM 815 C C . LEU A 1 101 ? -2.619 4.797 -18.165 1.00 82.50 101 LEU A C 1
ATOM 817 O O . LEU A 1 101 ? -3.743 4.779 -17.661 1.00 82.50 101 LEU A O 1
ATOM 821 N N . LEU A 1 102 ? -1.713 5.725 -17.840 1.00 83.12 102 LEU A N 1
ATOM 822 C CA . LEU A 1 102 ? -1.978 6.785 -16.865 1.00 83.12 102 LEU A CA 1
ATOM 823 C C . LEU A 1 102 ? -3.179 7.643 -17.269 1.00 83.12 102 LEU A C 1
ATOM 825 O O . LEU A 1 102 ? -4.055 7.890 -16.444 1.00 83.12 102 LEU A O 1
ATOM 829 N N . ILE A 1 103 ? -3.237 8.075 -18.533 1.00 85.31 103 ILE A N 1
ATOM 830 C CA . ILE A 1 103 ? -4.326 8.923 -19.041 1.00 85.31 103 ILE A CA 1
ATOM 831 C C . ILE A 1 103 ? -5.675 8.208 -18.894 1.00 85.31 103 ILE A C 1
ATOM 833 O O . ILE A 1 103 ? -6.655 8.826 -18.479 1.00 85.31 103 ILE A O 1
ATOM 837 N N . SER A 1 104 ? -5.724 6.902 -19.173 1.00 85.25 104 SER A N 1
ATOM 838 C CA . SER A 1 104 ? -6.951 6.106 -19.058 1.00 85.25 104 SER A CA 1
ATOM 839 C C . SER A 1 104 ? -7.446 5.992 -17.609 1.00 85.25 104 SER A C 1
ATOM 841 O O . SER A 1 104 ? -8.621 6.246 -17.333 1.00 85.25 104 SER A O 1
ATOM 843 N N . ILE A 1 105 ? -6.546 5.706 -16.660 1.00 83.75 105 ILE A N 1
ATOM 844 C CA . ILE A 1 105 ? -6.892 5.602 -15.235 1.00 83.75 105 ILE A CA 1
ATOM 845 C C . ILE A 1 105 ? -7.282 6.979 -14.691 1.00 83.75 105 ILE A C 1
ATOM 847 O O . ILE A 1 105 ? -8.243 7.095 -13.926 1.00 83.75 105 ILE A O 1
ATOM 851 N N . LEU A 1 106 ? -6.583 8.035 -15.109 1.00 85.06 106 LEU A N 1
ATOM 852 C CA . LEU A 1 106 ? -6.882 9.406 -14.713 1.00 85.06 106 LEU A CA 1
ATOM 853 C C . LEU A 1 106 ? -8.273 9.832 -15.198 1.00 85.06 106 LEU A C 1
ATOM 855 O O . LEU A 1 106 ? -9.045 10.378 -14.413 1.00 85.06 106 LEU A O 1
ATOM 859 N N . ALA A 1 107 ? -8.635 9.513 -16.443 1.00 85.94 107 ALA A N 1
ATOM 860 C CA . ALA A 1 107 ? -9.964 9.788 -16.983 1.00 85.94 107 ALA A CA 1
ATOM 861 C C . ALA A 1 107 ? -11.069 9.085 -16.176 1.00 85.94 107 ALA A C 1
ATOM 863 O O . ALA A 1 107 ? -12.010 9.738 -15.725 1.00 85.94 107 ALA A O 1
ATOM 864 N N . VAL A 1 108 ? -10.927 7.779 -15.916 1.00 84.38 108 VAL A N 1
ATOM 865 C CA . VAL A 1 108 ? -11.886 7.013 -15.093 1.00 84.38 108 VAL A CA 1
ATOM 866 C C . VAL A 1 108 ? -12.002 7.602 -13.686 1.00 84.38 108 VAL A C 1
ATOM 868 O O . VAL A 1 108 ? -13.095 7.696 -13.129 1.00 84.38 108 VAL A O 1
ATOM 871 N N . SER A 1 109 ? -10.887 8.050 -13.119 1.00 82.00 109 SER A N 1
ATOM 872 C CA . SER A 1 109 ? -10.850 8.601 -11.765 1.00 82.00 109 SER A CA 1
ATOM 873 C C . SER A 1 109 ? -11.498 9.974 -11.672 1.00 82.00 109 SER A C 1
ATOM 875 O O . SER A 1 109 ? -12.215 10.239 -10.710 1.00 82.00 109 SER A O 1
ATOM 877 N N . ILE A 1 110 ? -11.319 10.828 -12.683 1.00 82.00 110 ILE A N 1
ATOM 878 C CA . ILE A 1 110 ? -12.035 12.105 -12.787 1.00 82.00 110 ILE A CA 1
ATOM 879 C C . ILE A 1 110 ? -13.539 11.854 -12.915 1.00 82.00 110 ILE A C 1
ATOM 881 O O . ILE A 1 110 ? -14.318 12.494 -12.214 1.00 82.00 110 ILE A O 1
ATOM 885 N N . VAL A 1 111 ? -13.962 10.889 -13.739 1.00 84.88 111 VAL A N 1
ATOM 886 C CA . VAL A 1 111 ? -15.381 10.512 -13.861 1.00 84.88 111 VAL A CA 1
ATOM 887 C C . VAL A 1 111 ? -15.941 10.027 -12.518 1.00 84.88 111 VAL A C 1
ATOM 889 O O . VAL A 1 111 ? -17.008 10.475 -12.101 1.00 84.88 111 VAL A O 1
ATOM 892 N N . MET A 1 112 ? -15.207 9.176 -11.796 1.00 79.12 112 MET A N 1
ATOM 893 C CA . MET A 1 112 ? -15.589 8.725 -10.451 1.00 79.12 112 MET A CA 1
ATOM 894 C C . MET A 1 112 ? -15.668 9.877 -9.440 1.00 79.12 112 MET A C 1
ATOM 896 O O . MET A 1 112 ? -16.588 9.914 -8.624 1.00 79.12 112 MET A O 1
ATOM 900 N N . LEU A 1 113 ? -14.746 10.841 -9.500 1.00 75.69 113 LEU A N 1
ATOM 901 C CA . LEU A 1 113 ? -14.776 12.038 -8.657 1.00 75.69 113 LEU A CA 1
ATOM 902 C C . LEU A 1 113 ? -15.980 12.931 -8.977 1.00 75.69 113 LEU A C 1
ATOM 904 O O . LEU A 1 113 ? -16.630 13.407 -8.050 1.00 75.69 113 LEU A O 1
ATOM 908 N N . LEU A 1 114 ? -16.317 13.118 -10.257 1.00 79.00 114 LEU A N 1
ATOM 909 C CA . LEU A 1 114 ? -17.497 13.877 -10.685 1.00 79.00 114 LEU A CA 1
ATOM 910 C C . LEU A 1 114 ? -18.804 13.216 -10.230 1.00 79.00 114 LEU A C 1
ATOM 912 O O . LEU A 1 114 ? -19.706 13.906 -9.762 1.00 79.00 114 LEU A O 1
ATOM 916 N N . LEU A 1 115 ? -18.890 11.884 -10.295 1.00 79.31 115 LEU A N 1
ATOM 917 C CA . LEU A 1 115 ? -20.033 11.115 -9.780 1.00 79.31 115 LEU A CA 1
ATOM 918 C C . LEU A 1 115 ? -20.217 11.274 -8.265 1.00 79.31 115 LEU A C 1
ATOM 920 O O . LEU A 1 115 ? -21.332 11.194 -7.750 1.00 79.31 115 LEU A O 1
ATOM 924 N N . VAL A 1 116 ? -19.120 11.493 -7.547 1.00 72.44 116 VAL A N 1
ATOM 925 C CA . VAL A 1 116 ? -19.094 11.655 -6.093 1.00 72.44 116 VAL A CA 1
ATOM 926 C C . VAL A 1 116 ? -19.273 13.112 -5.657 1.00 72.44 116 VAL A C 1
ATOM 928 O O . VAL A 1 116 ? -19.762 13.356 -4.552 1.00 72.44 116 VAL A O 1
ATOM 931 N N . LEU A 1 117 ? -18.935 14.070 -6.525 1.00 71.62 117 LEU A N 1
ATOM 932 C CA . LEU A 1 117 ? -19.060 15.513 -6.316 1.00 71.62 117 LEU A CA 1
ATOM 933 C C . LEU A 1 117 ? -20.386 15.947 -5.658 1.00 71.62 117 LEU A C 1
ATOM 935 O O . LEU A 1 117 ? -20.311 16.665 -4.662 1.00 71.62 117 LEU A O 1
ATOM 939 N N . PRO A 1 118 ? -21.582 15.479 -6.086 1.00 63.75 118 PRO A N 1
ATOM 940 C CA . PRO A 1 118 ? -22.848 15.898 -5.472 1.00 63.75 118 PRO A CA 1
ATOM 941 C C . PRO A 1 118 ? -23.024 15.470 -4.004 1.00 63.75 118 PRO A C 1
ATOM 943 O O . PRO A 1 118 ? -23.960 15.918 -3.350 1.00 63.75 118 PRO A O 1
ATOM 946 N N . ARG A 1 119 ? -22.173 14.580 -3.472 1.00 62.50 119 ARG A N 1
ATOM 947 C CA . ARG A 1 119 ? -22.253 14.086 -2.086 1.00 62.50 119 ARG A CA 1
ATOM 948 C C . ARG A 1 119 ? -21.220 14.696 -1.137 1.00 62.50 119 ARG A C 1
ATOM 950 O O . ARG A 1 119 ? -21.338 14.487 0.069 1.00 62.50 119 ARG A O 1
ATOM 957 N N . ILE A 1 120 ? -20.199 15.400 -1.632 1.00 60.97 120 ILE A N 1
ATOM 958 C CA . ILE A 1 120 ? -19.042 15.827 -0.822 1.00 60.97 120 ILE A CA 1
ATOM 959 C C . ILE A 1 120 ? -18.872 17.349 -0.898 1.00 60.97 120 ILE A C 1
ATOM 961 O O . ILE A 1 120 ? -17.912 17.855 -1.464 1.00 60.97 120 ILE A O 1
ATOM 965 N N . ASP A 1 121 ? -19.793 18.085 -0.280 1.00 58.75 121 ASP A N 1
ATOM 966 C CA . ASP A 1 121 ? -19.825 19.557 -0.343 1.00 58.75 121 ASP A CA 1
ATOM 967 C C . ASP A 1 121 ? -18.643 20.236 0.398 1.00 58.75 121 ASP A C 1
ATOM 969 O O . ASP A 1 121 ? -18.171 21.295 0.005 1.00 58.75 121 ASP A O 1
ATOM 973 N N . HIS A 1 122 ? -18.077 19.610 1.446 1.00 63.03 122 HIS A N 1
ATOM 974 C CA . HIS A 1 122 ? -17.102 20.281 2.339 1.00 63.03 122 HIS A CA 1
ATOM 975 C C . HIS A 1 122 ? -15.723 19.588 2.470 1.00 63.03 122 HIS A C 1
ATOM 977 O O . HIS A 1 122 ? -14.805 20.118 3.095 1.00 63.03 122 HIS A O 1
ATOM 983 N N . LYS A 1 123 ? -15.520 18.379 1.926 1.00 65.56 123 LYS A N 1
ATOM 984 C CA . LYS A 1 123 ? -14.255 17.612 2.096 1.00 65.56 123 LYS A CA 1
ATOM 985 C C . LYS A 1 123 ? -13.589 17.216 0.779 1.00 65.56 123 LYS A C 1
ATOM 987 O O . LYS A 1 123 ? -12.784 16.288 0.753 1.00 65.56 123 LYS A O 1
ATOM 992 N N . LEU A 1 124 ? -13.901 17.928 -0.302 1.00 68.50 124 LEU A N 1
ATOM 993 C CA . LEU A 1 124 ? -13.466 17.556 -1.645 1.00 68.50 124 LEU A CA 1
ATOM 994 C C . LEU A 1 124 ? -11.939 17.518 -1.794 1.00 68.50 124 LEU A C 1
ATOM 996 O O . LEU A 1 124 ? -11.392 16.599 -2.391 1.00 68.50 124 LEU A O 1
ATOM 1000 N N . PHE A 1 125 ? -11.247 18.492 -1.201 1.00 71.62 125 PHE A N 1
ATOM 1001 C CA . PHE A 1 125 ? -9.806 18.673 -1.372 1.00 71.62 125 PHE A CA 1
ATOM 1002 C C . PHE A 1 125 ? -8.948 17.502 -0.839 1.00 71.62 125 PHE A C 1
ATOM 1004 O O . PHE A 1 125 ? -8.165 16.947 -1.610 1.00 71.62 125 PHE A O 1
ATOM 1011 N N . PRO A 1 126 ? -9.087 17.047 0.425 1.00 71.00 126 PRO A N 1
ATOM 1012 C CA . PRO A 1 126 ? -8.320 15.897 0.913 1.00 71.00 126 PRO A CA 1
ATOM 1013 C C . PRO A 1 126 ? -8.679 14.586 0.201 1.00 71.00 126 PRO A C 1
ATOM 1015 O O . PRO A 1 126 ? -7.798 13.757 -0.021 1.00 71.00 126 PRO A O 1
ATOM 1018 N N . VAL A 1 127 ? -9.946 14.404 -0.191 1.00 75.62 127 VAL A N 1
ATOM 1019 C CA . VAL A 1 127 ? -10.383 13.225 -0.957 1.00 75.62 127 VAL A CA 1
ATOM 1020 C C . VAL A 1 127 ? -9.754 13.225 -2.349 1.00 75.62 127 VAL A C 1
ATOM 1022 O O . VAL A 1 127 ? -9.283 12.188 -2.804 1.00 75.62 127 VAL A O 1
ATOM 1025 N N . PHE A 1 128 ? -9.677 14.388 -2.996 1.00 78.56 128 PHE A N 1
ATOM 1026 C CA . PHE A 1 128 ? -9.051 14.545 -4.304 1.00 78.56 128 PHE A CA 1
ATOM 1027 C C . PHE A 1 128 ? -7.555 14.207 -4.278 1.00 78.56 128 PHE A C 1
ATOM 1029 O O . PHE A 1 128 ? -7.091 13.430 -5.108 1.00 78.56 128 PHE A O 1
ATOM 1036 N N . ILE A 1 129 ? -6.811 14.725 -3.292 1.00 81.88 129 ILE A N 1
ATOM 1037 C CA . ILE A 1 129 ? -5.369 14.458 -3.155 1.00 81.88 129 ILE A CA 1
ATOM 1038 C C . ILE A 1 129 ? -5.105 12.963 -2.961 1.00 81.88 129 ILE A C 1
ATOM 1040 O O . ILE A 1 129 ? -4.243 12.396 -3.632 1.00 81.88 129 ILE A O 1
ATOM 1044 N N . VAL A 1 130 ? -5.845 12.306 -2.063 1.00 82.62 130 VAL A N 1
ATOM 1045 C CA . VAL A 1 130 ? -5.641 10.869 -1.836 1.00 82.62 130 VAL A CA 1
ATOM 1046 C C . VAL A 1 130 ? -6.142 10.041 -3.015 1.00 82.62 130 VAL A C 1
ATOM 1048 O O . VAL A 1 130 ? -5.500 9.056 -3.364 1.00 82.62 130 VAL A O 1
ATOM 1051 N N . GLY A 1 131 ? -7.213 10.464 -3.687 1.00 81.75 131 GLY A N 1
ATOM 1052 C CA . GLY A 1 131 ? -7.663 9.861 -4.939 1.00 81.75 131 GLY A CA 1
ATOM 1053 C C . GLY A 1 131 ? -6.565 9.867 -6.003 1.00 81.75 131 GLY A C 1
ATOM 1054 O O . GLY A 1 131 ? -6.220 8.810 -6.519 1.00 81.75 131 GLY A O 1
ATOM 1055 N N . LEU A 1 132 ? -5.946 11.022 -6.266 1.00 84.88 132 LEU A N 1
ATOM 1056 C CA . LEU A 1 132 ? -4.824 11.132 -7.205 1.00 84.88 132 LEU A CA 1
ATOM 1057 C C . LEU A 1 132 ? -3.630 10.260 -6.802 1.00 84.88 132 LEU A C 1
ATOM 1059 O O . LEU A 1 132 ? -3.044 9.593 -7.652 1.00 84.88 132 LEU A O 1
ATOM 1063 N N . LEU A 1 133 ? -3.287 10.217 -5.512 1.00 87.62 133 LEU A N 1
ATOM 1064 C CA . LEU A 1 133 ? -2.217 9.348 -5.019 1.00 87.62 133 LEU A CA 1
ATOM 1065 C C . LEU A 1 133 ? -2.512 7.866 -5.299 1.00 87.62 133 LEU A C 1
ATOM 1067 O O . LEU A 1 133 ? -1.621 7.129 -5.722 1.00 87.62 133 LEU A O 1
ATOM 1071 N N . MET A 1 134 ? -3.758 7.436 -5.086 1.00 86.06 134 MET A N 1
ATOM 1072 C CA . MET A 1 134 ? -4.192 6.062 -5.344 1.00 86.06 134 MET A CA 1
ATOM 1073 C C . MET A 1 134 ? -4.192 5.734 -6.835 1.00 86.06 134 MET A C 1
ATOM 1075 O O . MET A 1 134 ? -3.783 4.642 -7.215 1.00 86.06 134 MET A O 1
ATOM 1079 N N . VAL A 1 135 ? -4.573 6.685 -7.685 1.00 88.06 135 VAL A N 1
ATOM 1080 C CA . VAL A 1 135 ? -4.482 6.551 -9.146 1.00 88.06 135 VAL A CA 1
ATOM 1081 C C . VAL A 1 135 ? -3.048 6.313 -9.586 1.00 88.06 135 VAL A C 1
ATOM 1083 O O . VAL A 1 135 ? -2.781 5.349 -10.300 1.00 88.06 135 VAL A O 1
ATOM 1086 N N . SER A 1 136 ? -2.117 7.136 -9.103 1.00 87.88 136 SER A N 1
ATOM 1087 C CA . SER A 1 136 ? -0.692 6.961 -9.381 1.00 87.88 136 SER A CA 1
ATOM 1088 C C . SER A 1 136 ? -0.162 5.627 -8.853 1.00 87.88 136 SER A C 1
ATOM 1090 O O . SER A 1 136 ? 0.756 5.059 -9.437 1.00 87.88 136 SER A O 1
ATOM 1092 N N . PHE A 1 137 ? -0.726 5.114 -7.757 1.00 88.12 137 PHE A N 1
ATOM 1093 C CA . PHE A 1 137 ? -0.323 3.837 -7.171 1.00 88.12 137 PHE A CA 1
ATOM 1094 C C . PHE A 1 137 ? -0.797 2.642 -7.999 1.00 88.12 137 PHE A C 1
ATOM 1096 O O . PHE A 1 137 ? 0.002 1.764 -8.321 1.00 88.12 137 PHE A O 1
ATOM 1103 N N . VAL A 1 138 ? -2.071 2.643 -8.401 1.00 89.81 138 VAL A N 1
ATOM 1104 C CA . VAL A 1 138 ? -2.639 1.624 -9.293 1.00 89.81 138 VAL A CA 1
ATOM 1105 C C . VAL A 1 138 ? -1.937 1.652 -10.647 1.00 89.81 138 VAL A C 1
ATOM 1107 O O . VAL A 1 138 ? -1.621 0.596 -11.182 1.00 89.81 138 VAL A O 1
ATOM 1110 N N . TRP A 1 139 ? -1.627 2.840 -11.174 1.00 89.88 139 TRP A N 1
ATOM 1111 C CA . TRP A 1 139 ? -0.862 2.971 -12.412 1.00 89.88 139 TRP A CA 1
ATOM 1112 C C . TRP A 1 139 ? 0.506 2.294 -12.320 1.00 89.88 139 TRP A C 1
ATOM 1114 O O . TRP A 1 139 ? 0.805 1.441 -13.151 1.00 89.88 139 TRP A O 1
ATOM 1124 N N . ALA A 1 140 ? 1.304 2.624 -11.299 1.00 87.00 140 ALA A N 1
ATOM 1125 C CA . ALA A 1 140 ? 2.638 2.051 -11.126 1.00 87.00 140 ALA A CA 1
ATOM 1126 C C . ALA A 1 140 ? 2.599 0.516 -11.025 1.00 87.00 140 ALA A C 1
ATOM 1128 O O . ALA A 1 140 ? 3.421 -0.174 -11.626 1.00 87.00 140 ALA A O 1
ATOM 1129 N N . ALA A 1 141 ? 1.611 -0.035 -10.317 1.00 86.44 141 ALA A N 1
ATOM 1130 C CA . ALA A 1 141 ? 1.439 -1.478 -10.230 1.00 86.44 141 ALA A CA 1
ATOM 1131 C C . ALA A 1 141 ? 0.979 -2.097 -11.563 1.00 86.44 141 ALA A C 1
ATOM 1133 O O . ALA A 1 141 ? 1.485 -3.147 -11.956 1.00 86.44 141 ALA A O 1
ATOM 1134 N N . CYS A 1 142 ? 0.028 -1.477 -12.272 1.00 87.12 142 CYS A N 1
ATOM 1135 C CA . CYS A 1 142 ? -0.458 -1.973 -13.564 1.00 87.12 142 CYS A CA 1
ATOM 1136 C C . CYS A 1 142 ? 0.643 -1.968 -14.621 1.00 87.12 142 CYS A C 1
ATOM 1138 O O . CYS A 1 142 ? 0.784 -2.950 -15.346 1.00 87.12 142 CYS A O 1
ATOM 1140 N N . GLU A 1 143 ? 1.450 -0.910 -14.663 1.00 86.38 143 GLU A N 1
ATOM 1141 C CA . GLU A 1 143 ? 2.619 -0.833 -15.533 1.00 86.38 143 GLU A CA 1
ATOM 1142 C C . GLU A 1 143 ? 3.598 -1.971 -15.232 1.00 86.38 143 GLU A C 1
ATOM 1144 O O . GLU A 1 143 ? 4.048 -2.673 -16.134 1.00 86.38 143 GLU A O 1
ATOM 1149 N N . PHE A 1 144 ? 3.862 -2.219 -13.948 1.00 85.12 144 PHE A N 1
ATOM 1150 C CA . PHE A 1 144 ? 4.696 -3.334 -13.519 1.00 85.12 144 PHE A CA 1
ATOM 1151 C C . PHE A 1 144 ? 4.157 -4.697 -14.009 1.00 85.12 144 PHE A C 1
ATOM 1153 O O . PHE A 1 144 ? 4.927 -5.555 -14.445 1.00 85.12 144 PHE A O 1
ATOM 1160 N N . TRP A 1 145 ? 2.835 -4.893 -14.025 1.00 86.06 145 TRP A N 1
ATOM 1161 C CA . TRP A 1 145 ? 2.220 -6.114 -14.557 1.00 86.06 145 TRP A CA 1
ATOM 1162 C C . TRP A 1 145 ? 2.277 -6.242 -16.076 1.00 86.06 145 TRP A C 1
ATOM 1164 O O . TRP A 1 145 ? 2.523 -7.345 -16.568 1.00 86.06 145 TRP A O 1
ATOM 1174 N N . LEU A 1 146 ? 2.115 -5.143 -16.814 1.00 83.25 146 LEU A N 1
ATOM 1175 C CA . LEU A 1 146 ? 2.310 -5.140 -18.265 1.00 83.25 146 LEU A CA 1
ATOM 1176 C C . LEU A 1 146 ? 3.756 -5.428 -18.665 1.00 83.25 146 LEU A C 1
ATOM 1178 O O . LEU A 1 146 ? 3.981 -5.997 -19.723 1.00 83.25 146 LEU A O 1
ATOM 1182 N N . GLN A 1 147 ? 4.731 -5.047 -17.845 1.00 81.19 147 GLN A N 1
ATOM 1183 C CA . GLN A 1 147 ? 6.137 -5.280 -18.165 1.00 81.19 147 GLN A CA 1
ATOM 1184 C C . GLN A 1 147 ? 6.571 -6.713 -17.843 1.00 81.19 147 GLN A C 1
ATOM 1186 O O . GLN A 1 147 ? 7.201 -7.365 -18.671 1.00 81.19 147 GLN A O 1
ATOM 1191 N N . GLU A 1 148 ? 6.235 -7.223 -16.655 1.00 80.38 148 GLU A N 1
ATOM 1192 C CA . GLU A 1 148 ? 6.715 -8.540 -16.219 1.00 80.38 148 GLU A CA 1
ATOM 1193 C C . GLU A 1 148 ? 5.815 -9.697 -16.704 1.00 80.38 148 GLU A C 1
ATOM 1195 O O . GLU A 1 148 ? 6.244 -10.848 -16.682 1.00 80.38 148 GLU A O 1
ATOM 1200 N N . HIS A 1 149 ? 4.568 -9.419 -17.130 1.00 78.56 149 HIS A N 1
ATOM 1201 C CA . HIS A 1 149 ? 3.569 -10.399 -17.604 1.00 78.56 149 HIS A CA 1
ATOM 1202 C C . HIS A 1 149 ? 3.460 -11.672 -16.735 1.00 78.56 149 HIS A C 1
ATOM 1204 O O . HIS A 1 149 ? 3.134 -12.764 -17.200 1.00 78.56 149 HIS A O 1
ATOM 1210 N N . SER A 1 150 ? 3.719 -11.527 -15.437 1.00 82.25 150 SER A N 1
ATOM 1211 C CA . SER A 1 150 ? 3.831 -12.627 -14.484 1.00 82.25 150 SER A CA 1
ATOM 1212 C C . SER A 1 150 ? 2.662 -12.631 -13.505 1.00 82.25 150 SER A C 1
ATOM 1214 O O . SER A 1 150 ? 2.127 -11.580 -13.137 1.00 82.25 150 SER A O 1
ATOM 1216 N N . LEU A 1 151 ? 2.306 -13.821 -13.009 1.00 81.12 151 LEU A N 1
ATOM 1217 C CA . LEU A 1 151 ? 1.329 -13.994 -11.926 1.00 81.12 151 LEU A CA 1
ATOM 1218 C C . LEU A 1 151 ? 1.723 -13.202 -10.666 1.00 81.12 151 LEU A C 1
ATOM 1220 O O . LEU A 1 151 ? 0.855 -12.769 -9.913 1.00 81.12 151 LEU A O 1
ATOM 1224 N N . ARG A 1 152 ? 3.026 -12.954 -10.476 1.00 82.81 152 ARG A N 1
ATOM 1225 C CA . ARG A 1 152 ? 3.588 -12.151 -9.378 1.00 82.81 152 ARG A CA 1
ATOM 1226 C C . ARG A 1 152 ? 3.106 -10.707 -9.446 1.00 82.81 152 ARG A C 1
ATOM 1228 O O . ARG A 1 152 ? 2.506 -10.200 -8.503 1.00 82.81 152 ARG A O 1
ATOM 1235 N N . ALA A 1 153 ? 3.285 -10.081 -10.604 1.00 82.50 153 ALA A N 1
ATOM 1236 C CA . ALA A 1 153 ? 2.853 -8.712 -10.837 1.00 82.50 153 ALA A CA 1
ATOM 1237 C C . ALA A 1 153 ? 1.316 -8.581 -10.895 1.00 82.50 153 ALA A C 1
ATOM 1239 O O . ALA A 1 153 ? 0.759 -7.566 -10.474 1.00 82.50 153 ALA A O 1
ATOM 1240 N N . GLY A 1 154 ? 0.613 -9.649 -11.291 1.00 84.56 154 GLY A N 1
ATOM 1241 C CA . GLY A 1 154 ? -0.845 -9.757 -11.160 1.00 84.56 154 GLY A CA 1
ATOM 1242 C C . GLY A 1 154 ? -1.333 -9.734 -9.699 1.00 84.56 154 GLY A C 1
ATOM 1243 O O . GLY A 1 154 ? -2.331 -9.091 -9.368 1.00 84.56 154 GLY A O 1
ATOM 1244 N N . ALA A 1 155 ? -0.615 -10.386 -8.782 1.00 86.75 155 ALA A N 1
ATOM 1245 C CA . ALA A 1 155 ? -0.940 -10.341 -7.353 1.00 86.75 155 ALA A CA 1
ATOM 1246 C C . ALA A 1 155 ? -0.706 -8.940 -6.750 1.00 86.75 155 ALA A C 1
ATOM 1248 O O . ALA A 1 155 ? -1.504 -8.460 -5.943 1.00 86.75 155 ALA 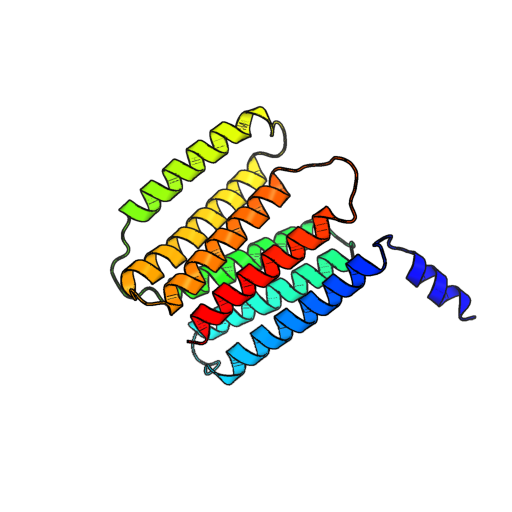A O 1
ATOM 1249 N N . GLY A 1 156 ? 0.352 -8.251 -7.189 1.00 86.81 156 GLY A N 1
ATOM 1250 C CA . GLY A 1 156 ? 0.658 -6.884 -6.760 1.00 86.81 156 GLY A CA 1
ATOM 1251 C C . GLY A 1 156 ? -0.396 -5.882 -7.221 1.00 86.81 156 GLY A C 1
ATOM 1252 O O . GLY A 1 156 ? -0.927 -5.123 -6.412 1.00 86.81 156 GLY A O 1
ATOM 1253 N N . THR A 1 157 ? -0.767 -5.932 -8.503 1.00 88.50 157 THR A N 1
ATOM 1254 C CA . THR A 1 157 ? -1.812 -5.070 -9.086 1.00 88.50 157 THR A CA 1
ATOM 1255 C C . THR A 1 157 ? -3.151 -5.235 -8.398 1.00 88.50 157 THR A C 1
ATOM 1257 O O . THR A 1 157 ? -3.726 -4.255 -7.927 1.00 88.50 157 THR A O 1
ATOM 1260 N N . THR A 1 158 ? -3.631 -6.470 -8.274 1.00 90.88 158 THR A N 1
ATOM 1261 C CA . THR A 1 158 ? -4.891 -6.760 -7.578 1.00 90.88 158 THR A CA 1
ATOM 1262 C C . THR A 1 158 ? -4.854 -6.286 -6.124 1.00 90.88 158 THR A C 1
ATOM 1264 O O . THR A 1 158 ? -5.819 -5.674 -5.661 1.00 90.88 158 THR A O 1
ATOM 1267 N N . GLY A 1 159 ? -3.716 -6.452 -5.439 1.00 88.38 159 GLY A N 1
ATOM 1268 C CA . GLY A 1 159 ? -3.460 -5.872 -4.122 1.00 88.38 159 GLY A CA 1
ATOM 1269 C C . GLY A 1 159 ? -3.631 -4.350 -4.105 1.00 88.38 159 GLY A C 1
ATOM 1270 O O . GLY A 1 159 ? -4.420 -3.836 -3.312 1.00 88.38 159 GLY A O 1
ATOM 1271 N N . THR A 1 160 ? -2.968 -3.615 -5.000 1.00 90.00 160 THR A N 1
ATOM 1272 C CA . THR A 1 160 ? -3.064 -2.141 -5.059 1.00 90.00 160 THR A CA 1
ATOM 1273 C C . THR A 1 160 ? -4.456 -1.621 -5.428 1.00 90.00 160 THR A C 1
ATOM 1275 O O . THR A 1 160 ? -4.912 -0.635 -4.848 1.00 90.00 160 THR A O 1
ATOM 1278 N N . ILE A 1 161 ? -5.176 -2.308 -6.322 1.00 89.81 161 ILE A N 1
ATOM 1279 C CA . ILE A 1 161 ? -6.561 -1.969 -6.679 1.00 89.81 161 ILE A CA 1
ATOM 1280 C C . ILE A 1 161 ? -7.465 -2.147 -5.459 1.00 89.81 161 ILE A C 1
ATOM 1282 O O . ILE A 1 161 ? -8.273 -1.270 -5.149 1.00 89.81 161 ILE A O 1
ATOM 1286 N N . LEU A 1 162 ? -7.301 -3.249 -4.721 1.00 91.25 162 LEU A N 1
ATOM 1287 C CA . LEU A 1 162 ? -8.055 -3.488 -3.497 1.00 91.25 162 LEU A CA 1
ATOM 1288 C C . LEU A 1 162 ? -7.750 -2.425 -2.431 1.00 91.25 162 LEU A C 1
ATOM 1290 O O . LEU A 1 162 ? -8.682 -1.947 -1.787 1.00 91.25 162 LEU A O 1
ATOM 1294 N N . TRP A 1 163 ? -6.485 -2.002 -2.291 1.00 89.44 163 TRP A N 1
ATOM 1295 C CA . TRP A 1 163 ? -6.103 -0.899 -1.398 1.00 89.44 163 TRP A CA 1
ATOM 1296 C C . TRP A 1 163 ? -6.887 0.368 -1.742 1.00 89.44 163 TRP A C 1
ATOM 1298 O O . TRP A 1 163 ? -7.584 0.920 -0.891 1.00 89.44 163 TRP A O 1
ATOM 1308 N N . ALA A 1 164 ? -6.837 0.780 -3.013 1.00 87.69 164 ALA A N 1
ATOM 1309 C CA . ALA A 1 164 ? -7.504 1.978 -3.506 1.00 87.69 164 ALA A CA 1
ATOM 1310 C C . ALA A 1 164 ? -9.026 1.922 -3.288 1.00 87.69 164 ALA A C 1
ATOM 1312 O O . ALA A 1 164 ? -9.612 2.895 -2.812 1.00 87.69 164 ALA A O 1
ATOM 1313 N N . LEU A 1 165 ? -9.665 0.777 -3.558 1.00 86.69 165 LEU A N 1
ATOM 1314 C CA . LEU A 1 165 ? -11.105 0.581 -3.353 1.00 86.69 165 LEU A CA 1
ATOM 1315 C C . LEU A 1 165 ? -11.505 0.670 -1.875 1.00 86.69 165 LEU A C 1
ATOM 1317 O O . LEU A 1 165 ? -12.491 1.332 -1.538 1.00 86.69 165 LEU A O 1
ATOM 1321 N N . VAL A 1 166 ? -10.747 0.025 -0.982 1.00 86.12 166 VAL A N 1
ATOM 1322 C CA . VAL A 1 166 ? -11.007 0.069 0.465 1.00 86.12 166 VAL A CA 1
ATOM 1323 C C . VAL A 1 166 ? -10.833 1.497 0.985 1.00 86.12 166 VAL A C 1
ATOM 1325 O O . VAL A 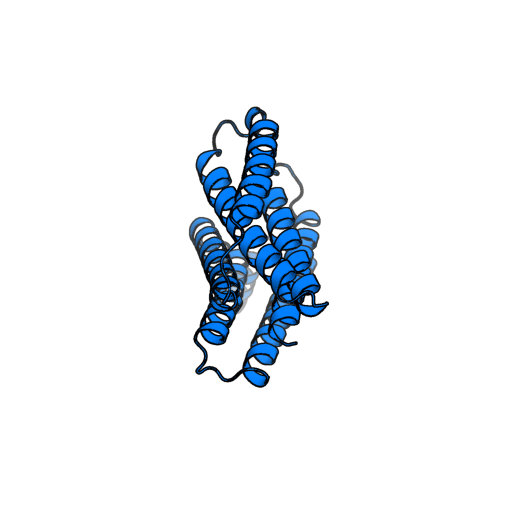1 166 ? -11.686 1.985 1.729 1.00 86.12 166 VAL A O 1
ATOM 1328 N N . THR A 1 167 ? -9.792 2.208 0.548 1.00 83.94 167 THR A N 1
ATOM 1329 C CA . THR A 1 167 ? -9.566 3.613 0.911 1.00 83.94 167 THR A CA 1
ATOM 1330 C C . THR A 1 167 ? -10.666 4.528 0.407 1.00 83.94 167 THR A C 1
ATOM 1332 O O . THR A 1 167 ? -11.193 5.331 1.178 1.00 83.94 167 THR A O 1
ATOM 1335 N N . PHE A 1 168 ? -11.068 4.377 -0.852 1.00 79.94 168 PHE A N 1
ATOM 1336 C CA . PHE A 1 168 ? -12.150 5.158 -1.432 1.00 79.94 168 PHE A CA 1
ATOM 1337 C C . PHE A 1 168 ? -13.454 4.952 -0.656 1.00 79.94 168 PHE A C 1
ATOM 1339 O O . PHE A 1 168 ? -14.107 5.920 -0.275 1.00 79.94 168 PHE A O 1
ATOM 1346 N N . ARG A 1 169 ? -13.784 3.705 -0.295 1.00 80.06 169 ARG A N 1
ATOM 1347 C CA . ARG A 1 169 ? -14.951 3.397 0.544 1.00 80.06 169 ARG A CA 1
ATOM 1348 C C . ARG A 1 169 ? -14.893 4.089 1.908 1.00 80.06 169 ARG A C 1
ATOM 1350 O O . ARG A 1 169 ? -15.903 4.639 2.341 1.00 80.06 169 ARG A O 1
ATOM 1357 N N . VAL A 1 170 ? -13.739 4.067 2.579 1.00 77.88 170 VAL A N 1
ATOM 1358 C CA . VAL A 1 170 ? -13.548 4.723 3.888 1.00 77.88 170 VAL A CA 1
ATOM 1359 C C . VAL A 1 170 ? -13.726 6.239 3.784 1.00 77.88 170 VAL A C 1
ATOM 1361 O O . VAL A 1 170 ? -14.283 6.853 4.690 1.00 77.88 170 VAL A O 1
ATOM 1364 N N . MET A 1 171 ? -13.296 6.846 2.678 1.00 72.81 171 MET A N 1
ATOM 1365 C CA . MET A 1 171 ? -13.438 8.286 2.443 1.00 72.81 171 MET A CA 1
ATOM 1366 C C . MET A 1 171 ? -14.858 8.705 2.052 1.00 72.81 171 MET A C 1
ATOM 1368 O O . MET A 1 171 ? -15.312 9.772 2.463 1.00 72.81 171 MET A O 1
ATOM 1372 N N . LEU A 1 172 ? -15.559 7.869 1.280 1.00 67.31 172 LEU A N 1
ATOM 1373 C CA . LEU A 1 172 ? -16.908 8.133 0.771 1.00 67.31 172 LEU A CA 1
ATOM 1374 C C . LEU A 1 172 ? -18.038 7.909 1.770 1.00 67.31 172 LEU A C 1
ATOM 1376 O O . LEU A 1 172 ? -19.138 8.406 1.538 1.00 67.31 172 LEU A O 1
ATOM 1380 N N . TYR A 1 173 ? -17.810 7.146 2.837 1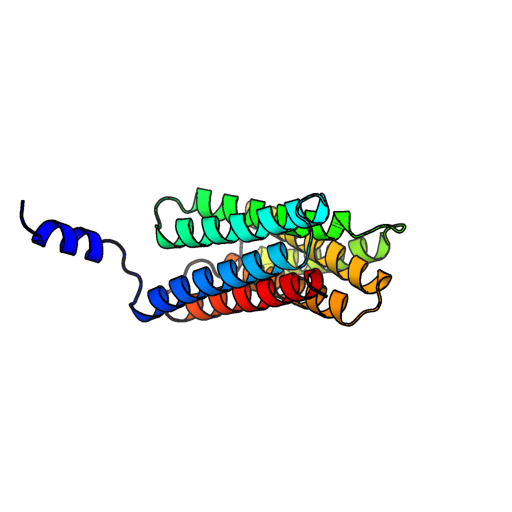.00 64.75 173 TYR A N 1
ATOM 1381 C CA . TYR A 1 173 ? -18.804 6.909 3.883 1.00 64.75 173 TYR A CA 1
ATOM 1382 C C . TYR A 1 173 ? -18.516 7.800 5.101 1.00 64.75 173 TYR A C 1
ATOM 1384 O O . TYR A 1 173 ? -18.072 7.299 6.139 1.00 64.75 173 TYR A O 1
ATOM 1392 N N . PRO A 1 174 ? -18.755 9.126 5.046 1.00 56.94 174 PRO A N 1
ATOM 1393 C CA . PRO A 1 174 ? -18.764 9.903 6.260 1.00 56.94 174 PRO A CA 1
ATOM 1394 C C . PRO A 1 174 ? -20.013 9.512 7.072 1.00 56.94 174 PRO A C 1
ATOM 1396 O O . PRO A 1 174 ? -21.145 9.584 6.606 1.00 56.94 174 PRO A O 1
ATOM 1399 N N . ALA A 1 175 ? -19.791 9.191 8.342 1.00 49.31 175 ALA A N 1
ATOM 1400 C CA . ALA A 1 175 ? -20.590 9.748 9.434 1.00 49.31 175 ALA A CA 1
ATOM 1401 C C . ALA A 1 175 ? -21.913 9.107 9.918 1.00 49.31 175 ALA A C 1
ATOM 1403 O O . ALA A 1 175 ? -22.472 9.691 10.839 1.00 49.31 175 ALA A O 1
ATOM 1404 N N . TYR A 1 176 ? -22.403 7.937 9.484 1.00 43.34 176 TYR A N 1
ATOM 1405 C CA . TYR A 1 176 ? -23.669 7.414 10.058 1.00 43.34 176 TYR A CA 1
ATOM 1406 C C . TYR A 1 176 ? -23.615 5.976 10.619 1.00 43.34 176 TYR A C 1
ATOM 1408 O O . TYR A 1 176 ? -23.661 4.977 9.908 1.00 43.34 176 TYR A O 1
ATOM 1416 N N . THR A 1 177 ? -23.526 5.924 11.958 1.00 42.84 177 THR A N 1
ATOM 1417 C CA . THR A 1 177 ? -24.308 5.045 12.856 1.00 42.84 177 THR A CA 1
ATOM 1418 C C . THR A 1 177 ? -24.229 3.519 12.676 1.00 42.84 177 THR A C 1
ATOM 1420 O O . THR A 1 177 ? -25.231 2.853 12.452 1.00 42.84 177 THR A O 1
ATOM 1423 N N . LYS A 1 178 ? -23.044 2.935 12.905 1.00 45.97 178 LYS A N 1
ATOM 1424 C CA . LYS A 1 178 ? -22.795 1.737 13.758 1.00 45.97 178 LYS A CA 1
ATOM 1425 C C . LYS A 1 178 ? -21.358 1.263 13.530 1.00 45.97 178 LYS A C 1
ATOM 1427 O O . LYS A 1 178 ? -21.051 0.487 12.631 1.00 45.97 178 LYS A O 1
ATOM 1432 N N . GLN A 1 179 ? -20.479 1.753 14.395 1.00 53.09 179 GLN A N 1
ATOM 1433 C CA . GLN A 1 179 ? -19.017 1.681 14.327 1.00 53.09 179 GLN A CA 1
ATOM 1434 C C . GLN A 1 179 ? -18.411 0.267 14.451 1.00 53.09 179 GLN A C 1
ATOM 1436 O O . GLN A 1 179 ? -17.202 0.109 14.305 1.00 53.09 179 GLN A O 1
ATOM 1441 N N . ASN A 1 180 ? -19.209 -0.773 14.707 1.00 54.41 180 ASN A N 1
ATOM 1442 C CA . ASN A 1 180 ? -18.656 -2.049 15.157 1.00 54.41 180 ASN A CA 1
ATOM 1443 C C . ASN A 1 180 ? -18.324 -3.036 14.014 1.00 54.41 180 ASN A C 1
ATOM 1445 O O . ASN A 1 180 ? -17.185 -3.476 13.899 1.00 54.41 180 ASN A O 1
ATOM 1449 N N . GLN A 1 181 ? -19.262 -3.350 13.110 1.00 52.12 181 GLN A N 1
ATOM 1450 C CA . GLN A 1 181 ? -19.025 -4.403 12.099 1.00 52.12 181 GLN A CA 1
ATOM 1451 C C . GLN A 1 181 ? -18.369 -3.914 10.802 1.00 52.12 181 GLN A C 1
ATOM 1453 O O . GLN A 1 181 ? -17.590 -4.643 10.191 1.00 52.12 181 GLN A O 1
ATOM 1458 N N . LEU A 1 182 ? -18.629 -2.674 10.383 1.00 55.97 182 LEU A N 1
ATOM 1459 C CA . LEU A 1 182 ? -18.070 -2.135 9.137 1.00 55.97 182 LEU A CA 1
ATOM 1460 C C . LEU A 1 182 ? -16.560 -1.857 9.236 1.00 55.97 182 LEU A C 1
ATOM 1462 O O . LEU A 1 182 ? -15.859 -1.972 8.234 1.00 55.97 182 LEU A O 1
ATOM 1466 N N . ASN A 1 183 ? -16.042 -1.595 10.440 1.00 66.88 183 ASN A N 1
ATOM 1467 C CA . ASN A 1 183 ? -14.607 -1.409 10.670 1.00 66.88 183 ASN A CA 1
ATOM 1468 C C . ASN A 1 183 ? -13.804 -2.709 10.498 1.00 66.88 183 ASN A C 1
ATOM 1470 O O . ASN A 1 183 ? -12.669 -2.664 10.031 1.00 66.88 183 ASN A O 1
ATOM 1474 N N . MET A 1 184 ? -14.391 -3.871 10.810 1.00 70.00 184 MET A N 1
ATOM 1475 C CA . MET A 1 184 ? -13.711 -5.166 10.664 1.00 70.00 184 MET A CA 1
ATOM 1476 C C . MET A 1 184 ? -13.419 -5.480 9.194 1.00 70.00 184 MET A C 1
ATOM 1478 O O . MET A 1 184 ? -12.289 -5.810 8.843 1.00 70.00 184 MET A O 1
ATOM 1482 N N . TRP A 1 185 ? -14.409 -5.295 8.316 1.00 77.94 185 TRP A N 1
ATOM 1483 C CA . TRP A 1 185 ? -14.258 -5.529 6.876 1.00 77.94 185 TRP A CA 1
ATOM 1484 C C . TRP A 1 185 ? -13.215 -4.619 6.227 1.00 77.94 185 TRP A C 1
ATOM 1486 O O . TRP A 1 185 ? -12.522 -5.038 5.304 1.00 77.94 185 TRP A O 1
ATOM 1496 N N . VAL A 1 186 ? -13.076 -3.388 6.723 1.00 80.75 186 VAL A N 1
ATOM 1497 C CA . VAL A 1 186 ? -12.055 -2.446 6.251 1.00 80.75 186 VAL A CA 1
ATOM 1498 C C . VAL A 1 186 ? -10.653 -2.926 6.632 1.00 80.75 186 VAL A C 1
ATOM 1500 O O . VAL A 1 186 ? -9.771 -2.951 5.778 1.00 80.75 186 VAL A O 1
ATOM 1503 N N . ILE A 1 187 ? -10.447 -3.358 7.882 1.00 80.62 187 ILE A N 1
ATOM 1504 C CA . ILE A 1 187 ? -9.148 -3.879 8.347 1.00 80.62 187 ILE A CA 1
ATOM 1505 C C . ILE A 1 187 ? -8.762 -5.133 7.558 1.00 80.62 187 ILE A C 1
ATOM 1507 O O . ILE A 1 187 ? -7.634 -5.235 7.083 1.00 80.62 187 ILE A O 1
ATOM 1511 N N . VAL A 1 188 ? -9.705 -6.060 7.374 1.00 85.31 188 VAL A N 1
ATOM 1512 C CA . VAL A 1 188 ? -9.483 -7.280 6.586 1.00 85.31 188 VAL A CA 1
ATOM 1513 C C . VAL A 1 188 ? -9.161 -6.939 5.129 1.00 85.31 188 VAL A C 1
ATOM 1515 O O . VAL A 1 188 ? -8.227 -7.503 4.570 1.00 85.31 188 VAL A O 1
ATOM 1518 N N . GLY A 1 189 ? -9.867 -5.976 4.528 1.00 86.19 189 GLY A N 1
ATOM 1519 C CA . GLY A 1 189 ? -9.592 -5.516 3.165 1.00 86.19 189 GLY A CA 1
ATOM 1520 C C . GLY A 1 189 ? -8.177 -4.954 2.998 1.00 86.19 189 GLY A C 1
ATOM 1521 O O . GLY A 1 189 ? -7.478 -5.332 2.058 1.00 86.19 189 GLY A O 1
ATOM 1522 N N . TYR A 1 190 ? -7.721 -4.120 3.940 1.00 87.19 190 TYR A N 1
ATOM 1523 C CA . TYR A 1 190 ? -6.343 -3.621 3.936 1.00 87.19 190 TYR A CA 1
ATOM 1524 C C . TYR A 1 190 ? -5.318 -4.742 4.114 1.00 87.19 190 TYR A C 1
ATOM 1526 O O . TYR A 1 190 ? -4.301 -4.729 3.431 1.00 87.19 190 TYR A O 1
ATOM 1534 N N . GLN A 1 191 ? -5.590 -5.734 4.965 1.00 87.62 191 GLN A N 1
ATOM 1535 C CA . GLN A 1 191 ? -4.692 -6.875 5.165 1.00 87.62 191 GLN A CA 1
ATOM 1536 C C . GLN A 1 191 ? -4.571 -7.763 3.924 1.00 87.62 191 GLN A C 1
ATOM 1538 O O . GLN A 1 191 ? -3.463 -8.122 3.534 1.00 87.62 191 GLN A O 1
ATOM 1543 N N . ILE A 1 192 ? -5.689 -8.078 3.264 1.00 89.81 192 ILE A N 1
ATOM 1544 C CA . ILE A 1 192 ? -5.681 -8.855 2.014 1.00 89.81 192 ILE A CA 1
ATOM 1545 C C . ILE A 1 192 ? -4.886 -8.111 0.938 1.00 89.81 192 ILE A C 1
ATOM 1547 O O . ILE A 1 192 ? -4.073 -8.705 0.233 1.00 89.81 192 ILE A O 1
ATOM 1551 N N . SER A 1 193 ? -5.084 -6.798 0.841 1.00 89.25 193 SER A N 1
ATOM 1552 C CA . SER A 1 193 ? -4.335 -5.961 -0.088 1.00 89.25 193 SER A CA 1
ATOM 1553 C C . SER A 1 193 ? -2.831 -5.955 0.222 1.00 89.25 193 SER A C 1
ATOM 1555 O O . SER A 1 193 ? -2.018 -6.178 -0.677 1.00 89.25 193 SER A O 1
ATOM 1557 N N . LEU A 1 194 ? -2.463 -5.783 1.495 1.00 88.06 194 LEU A N 1
ATOM 1558 C CA . LEU A 1 194 ? -1.075 -5.795 1.953 1.00 88.06 194 LEU A CA 1
ATOM 1559 C C . LEU A 1 194 ? -0.396 -7.144 1.668 1.00 88.06 194 LEU A C 1
ATOM 1561 O O . LEU A 1 194 ? 0.760 -7.175 1.254 1.00 88.06 194 LEU A O 1
ATOM 1565 N N . ALA A 1 195 ? -1.123 -8.251 1.838 1.00 88.56 195 ALA A N 1
ATOM 1566 C CA . ALA A 1 195 ? -0.652 -9.592 1.511 1.00 88.56 195 ALA A CA 1
ATOM 1567 C C . ALA A 1 195 ? -0.430 -9.779 0.000 1.00 88.56 195 ALA A C 1
ATOM 1569 O O . ALA A 1 195 ? 0.568 -10.382 -0.389 1.00 88.56 195 ALA A O 1
ATOM 1570 N N . GLY A 1 196 ? -1.303 -9.230 -0.852 1.00 86.06 196 GLY A N 1
ATOM 1571 C CA . GLY A 1 196 ? -1.121 -9.246 -2.310 1.00 86.06 196 GLY A CA 1
ATOM 1572 C C . GLY A 1 196 ? 0.112 -8.454 -2.757 1.00 86.06 196 GLY A C 1
ATOM 1573 O O . GLY A 1 196 ? 0.923 -8.946 -3.543 1.00 86.06 196 GLY A O 1
ATOM 1574 N N . ILE A 1 197 ? 0.309 -7.264 -2.179 1.00 87.38 197 ILE A N 1
ATOM 1575 C CA . ILE A 1 197 ? 1.490 -6.425 -2.433 1.00 87.38 197 ILE A CA 1
ATOM 1576 C C . ILE A 1 197 ? 2.762 -7.136 -1.954 1.00 87.38 197 ILE A C 1
ATOM 1578 O O . ILE A 1 197 ? 3.712 -7.267 -2.719 1.00 87.38 197 ILE A O 1
ATOM 1582 N N . ALA A 1 198 ? 2.773 -7.660 -0.725 1.00 86.12 198 ALA A N 1
ATOM 1583 C CA . ALA A 1 198 ? 3.901 -8.422 -0.192 1.00 86.12 198 ALA A CA 1
ATOM 1584 C C . ALA A 1 198 ? 4.203 -9.672 -1.032 1.00 86.12 198 ALA A C 1
ATOM 1586 O O . ALA A 1 198 ? 5.363 -9.954 -1.322 1.00 86.12 198 ALA A O 1
ATOM 1587 N N . GLY A 1 199 ? 3.171 -10.395 -1.474 1.00 84.00 199 GLY A N 1
ATOM 1588 C CA . GLY A 1 199 ? 3.308 -11.561 -2.344 1.00 84.00 199 GLY A CA 1
ATOM 1589 C C . GLY A 1 199 ? 4.015 -11.232 -3.659 1.00 84.00 199 GLY A C 1
ATOM 1590 O O . GLY A 1 199 ? 4.886 -11.985 -4.083 1.00 84.00 199 GLY A O 1
ATOM 1591 N N . SER A 1 200 ? 3.714 -10.071 -4.246 1.00 84.75 200 SER A N 1
ATOM 1592 C CA . SER A 1 200 ? 4.386 -9.570 -5.452 1.00 84.75 200 SER A CA 1
ATOM 1593 C C . SER A 1 200 ? 5.844 -9.150 -5.236 1.00 84.75 200 SER A C 1
ATOM 1595 O O . SER A 1 200 ? 6.584 -9.041 -6.214 1.00 84.75 200 SER A O 1
ATOM 1597 N N . LEU A 1 201 ? 6.247 -8.849 -3.997 1.00 79.94 201 LEU A N 1
ATOM 1598 C CA . LEU A 1 201 ? 7.629 -8.491 -3.650 1.00 79.94 201 LEU A CA 1
ATOM 1599 C C . LEU A 1 201 ? 8.487 -9.732 -3.373 1.00 79.94 201 LEU A C 1
ATOM 1601 O O . LEU A 1 201 ? 9.685 -9.718 -3.630 1.00 79.94 201 LEU A O 1
ATOM 1605 N N . LEU A 1 202 ? 7.882 -10.785 -2.816 1.00 77.12 202 LEU A N 1
ATOM 1606 C CA . LEU A 1 202 ? 8.576 -11.990 -2.346 1.00 77.12 202 LEU A CA 1
ATOM 1607 C C . LEU A 1 202 ? 8.876 -13.017 -3.439 1.00 77.12 202 LEU A C 1
ATOM 1609 O O . LEU A 1 202 ? 9.754 -13.863 -3.247 1.00 77.12 202 LEU A O 1
ATOM 1613 N N . TRP A 1 203 ? 8.105 -12.985 -4.523 1.00 59.00 203 TRP A N 1
ATOM 1614 C CA . TRP A 1 203 ? 8.230 -13.884 -5.661 1.00 59.00 203 TRP A CA 1
ATOM 1615 C C . TRP A 1 203 ? 8.606 -13.090 -6.896 1.00 59.00 203 TRP A C 1
ATOM 1617 O O . TRP A 1 203 ? 7.941 -12.078 -7.200 1.00 59.00 203 TRP A O 1
#

pLDDT: mean 75.22, std 13.38, range [38.81, 91.25]

Secondary structure (DSSP, 8-state):
--THHHHHHHTSS---HHHHHHHHHHHHHHHHHHHHHHHHS-TTSHHHHHHHHHHHHHHHHHHHHHHTS-HHHHHHHHHHHHHHHHHHHHTT--S---HHHHHHHHHHHHHHHHHHGGG-SS-HHHHHHHHHHHHHHHHHHHHHHHHH-SHHHHHHHHHHHHHHHHHHHHHH--S-S-TTHHHHHHHHHHHHHHHHHHHHHH-

Foldseek 3Di:
DDPVVVVVVVPPDDADPVRVVLLVVLLVLLVVLLVLLPVQDPCPDPLSVLLNLLSVLVSVLSVCVVVVPDPVVSVVSNLSSLVSLLVSLVSVDDDDADVVLLVVLVVVLVVVLVVLVVPPPDCSVVLVVVSVSLSSSLSSLVSSCVVVVDVLSVLLNVLSVLVSVLVNVVVSDPDDDDPHPVVSVSSVSNSSSSVSNSSSSND

Sequence (203 aa):
MGEKGRYLLLTAYGVDRPTRYFFYISIACTLLLLLSVTIKLPIVSSFTASGMVGFSGYLVFIWLFLSCTHQRFSFLAFVLTSISLNLTFWLRISHPVQIWLLISILAVSIVMLLLVLPRIDHKLFPVFIVGLLMVSFVWAACEFWLQEHSLRAGAGTTGTILWALVTFRVMLYPAYTKQNQLNMWVIVGYQISLAGIAGSLLW

Organism: NCBI:txid1216006

Radius of gyration: 18.54 Å; chains: 1; bounding box: 45×34×67 Å